Protein AF-A0A4U8URB7-F1 (afdb_monomer)

Sequence (192 aa):
MHQSSPATRRTSLAYTPTSSAQLLADMTSRMQRTSTREQQTAEDLIFDLFKLPNRDEASIGKLLTVLKGFGLHEDDPRLRPMMEKVRMFESDIEERLNETKDPKHWKLKRSEFKKCISESVVLISQALQNNLIVPSWSQFTSRIREIYHMNEDFEQFLESQIVYRTLLSKTVSNRTEKVLCEVVIVPQRR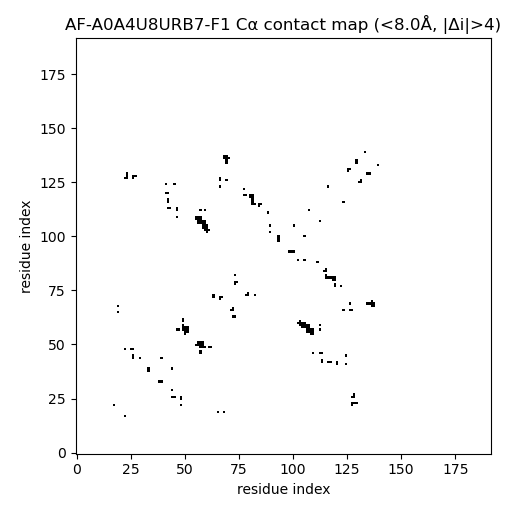HR

Structure (mmCIF, N/CA/C/O backbone):
data_AF-A0A4U8URB7-F1
#
_entry.id   AF-A0A4U8URB7-F1
#
loop_
_atom_site.group_PDB
_atom_site.id
_atom_site.type_symbol
_atom_site.label_atom_id
_atom_site.label_alt_id
_atom_site.label_comp_id
_atom_site.label_asym_id
_atom_site.label_entity_id
_atom_site.label_seq_id
_atom_site.pdbx_PDB_ins_code
_atom_site.Cartn_x
_atom_site.Cartn_y
_atom_site.Cartn_z
_atom_site.occupancy
_atom_site.B_iso_or_equiv
_atom_site.auth_seq_id
_atom_site.auth_comp_id
_atom_site.auth_asym_id
_atom_site.auth_atom_id
_atom_site.pdbx_PDB_model_num
ATOM 1 N N . MET A 1 1 ? 4.992 -38.621 46.931 1.00 38.00 1 MET A N 1
ATOM 2 C CA . MET A 1 1 ? 5.208 -38.782 45.477 1.00 38.00 1 MET A CA 1
ATOM 3 C C . MET A 1 1 ? 4.643 -37.556 44.774 1.00 38.00 1 MET A C 1
ATOM 5 O O . MET A 1 1 ? 3.442 -37.482 44.560 1.00 38.00 1 MET A O 1
ATOM 9 N N . HIS A 1 2 ? 5.481 -36.547 44.531 1.00 36.06 2 HIS A N 1
ATOM 10 C CA . HIS A 1 2 ? 5.088 -35.339 43.803 1.00 36.06 2 HIS A CA 1
ATOM 11 C C . HIS A 1 2 ? 5.329 -35.556 42.311 1.00 36.06 2 HIS A C 1
ATOM 13 O O . HIS A 1 2 ? 6.438 -35.897 41.910 1.00 36.06 2 HIS A O 1
ATOM 19 N N . GLN A 1 3 ? 4.273 -35.408 41.511 1.00 36.75 3 GLN A N 1
ATOM 20 C CA . GLN A 1 3 ? 4.354 -35.457 40.057 1.00 36.75 3 GLN A CA 1
ATOM 21 C C . GLN A 1 3 ? 4.733 -34.068 39.542 1.00 36.75 3 GLN A C 1
ATOM 23 O O . GLN A 1 3 ? 3.989 -33.102 39.710 1.00 36.75 3 GLN A O 1
ATOM 28 N N . SER A 1 4 ? 5.915 -33.978 38.944 1.00 34.28 4 SER A N 1
ATOM 29 C CA . SER A 1 4 ? 6.406 -32.797 38.242 1.00 34.28 4 SER A CA 1
ATOM 30 C C . SER A 1 4 ? 5.682 -32.670 36.900 1.00 34.28 4 SER A C 1
ATOM 32 O O . SER A 1 4 ? 5.745 -33.573 36.068 1.00 34.28 4 SER A O 1
ATOM 34 N N . SER A 1 5 ? 4.991 -31.550 36.701 1.00 38.56 5 SER A N 1
ATOM 35 C CA . SER A 1 5 ? 4.301 -31.207 35.452 1.00 38.56 5 SER A CA 1
ATOM 36 C C . SER A 1 5 ? 5.314 -30.829 34.352 1.00 38.56 5 SER A C 1
ATOM 38 O O . SER A 1 5 ? 6.325 -30.196 34.677 1.00 38.56 5 SER A O 1
ATOM 40 N N . PRO A 1 6 ? 5.096 -31.157 33.061 1.00 38.16 6 PRO A N 1
ATOM 41 C CA . PRO A 1 6 ? 6.037 -30.805 32.007 1.00 38.16 6 PRO A CA 1
ATOM 42 C C . PRO A 1 6 ? 5.913 -29.323 31.642 1.00 38.16 6 PRO A C 1
ATOM 44 O O . PRO A 1 6 ? 4.827 -28.808 31.380 1.00 38.16 6 PRO A O 1
ATOM 47 N N . ALA A 1 7 ? 7.054 -28.639 31.609 1.00 36.06 7 ALA A N 1
ATOM 48 C CA . ALA A 1 7 ? 7.168 -27.247 31.209 1.00 36.06 7 ALA A CA 1
ATOM 49 C C . ALA A 1 7 ? 6.755 -27.065 29.739 1.00 36.06 7 ALA A C 1
ATOM 51 O O . ALA A 1 7 ? 7.465 -27.478 28.819 1.00 36.06 7 ALA A O 1
ATOM 52 N N . THR A 1 8 ? 5.620 -26.401 29.508 1.00 42.66 8 THR A N 1
ATOM 53 C CA . THR A 1 8 ? 5.241 -25.914 28.181 1.00 42.66 8 THR A CA 1
ATOM 54 C C . THR A 1 8 ? 6.292 -24.914 27.718 1.00 42.66 8 THR A C 1
ATOM 56 O O . THR A 1 8 ? 6.430 -23.817 28.264 1.00 42.66 8 THR A O 1
ATOM 59 N N . ARG A 1 9 ? 7.063 -25.324 26.709 1.00 35.34 9 ARG A N 1
ATOM 60 C CA . ARG A 1 9 ? 8.075 -24.526 26.020 1.00 35.34 9 ARG A CA 1
ATOM 61 C C . ARG A 1 9 ? 7.423 -23.242 25.506 1.00 35.34 9 ARG A C 1
ATOM 63 O O . ARG A 1 9 ? 6.719 -23.244 24.502 1.00 35.34 9 ARG A O 1
ATOM 70 N N . ARG A 1 10 ? 7.652 -22.145 26.227 1.00 37.06 10 ARG A N 1
ATOM 71 C CA . ARG A 1 10 ? 7.262 -20.784 25.857 1.00 37.06 10 ARG A CA 1
ATOM 72 C C . ARG A 1 10 ? 8.077 -20.396 24.624 1.00 37.06 10 ARG A C 1
ATOM 74 O O . ARG A 1 10 ? 9.193 -19.902 24.745 1.00 37.06 10 ARG A O 1
ATOM 81 N N . THR A 1 11 ? 7.564 -20.688 23.432 1.00 35.41 11 THR A N 1
ATOM 82 C CA . THR A 1 11 ? 8.135 -20.160 22.193 1.00 35.41 11 THR A CA 1
ATOM 83 C C . THR A 1 11 ? 7.941 -18.652 22.211 1.00 35.41 11 THR A C 1
ATOM 85 O O . THR A 1 11 ? 6.819 -18.158 22.096 1.00 35.41 11 THR A O 1
ATOM 88 N N . SER A 1 12 ? 9.036 -17.925 22.418 1.00 35.12 12 SER A N 1
ATOM 89 C CA . SER A 1 12 ? 9.112 -16.496 22.163 1.00 35.12 12 SER A CA 1
ATOM 90 C C . SER A 1 12 ? 8.722 -16.254 20.705 1.00 35.12 12 SER A C 1
ATOM 92 O O . SER A 1 12 ? 9.420 -16.651 19.775 1.00 35.12 12 SER A O 1
ATOM 94 N N . LEU A 1 13 ? 7.561 -15.633 20.498 1.00 32.94 13 LEU A N 1
ATOM 95 C CA . LEU A 1 13 ? 7.126 -15.164 19.188 1.00 32.94 13 LEU A CA 1
ATOM 96 C C . LEU A 1 13 ? 7.958 -13.931 18.835 1.00 32.94 13 LEU A C 1
ATOM 98 O O . LEU A 1 13 ? 7.567 -12.793 19.085 1.00 32.94 13 LEU A O 1
ATOM 102 N N . ALA A 1 14 ? 9.147 -14.180 18.292 1.00 28.11 14 ALA A N 1
ATOM 103 C CA . ALA A 1 14 ? 9.860 -13.192 17.508 1.00 28.11 14 ALA A CA 1
ATOM 104 C C . ALA A 1 14 ? 8.949 -12.785 16.341 1.00 28.11 14 ALA A C 1
ATOM 106 O O . ALA A 1 14 ? 8.504 -13.628 15.562 1.00 28.11 14 ALA A O 1
ATOM 107 N N . TYR A 1 15 ? 8.629 -11.496 16.263 1.00 40.25 15 TYR A N 1
ATOM 108 C CA . TYR A 1 15 ? 7.875 -10.915 15.163 1.00 40.25 15 TYR A CA 1
ATOM 109 C C . TYR A 1 15 ? 8.658 -11.122 13.867 1.00 40.25 15 TYR A C 1
ATOM 111 O O . TYR A 1 15 ? 9.681 -10.477 13.645 1.00 40.25 15 TYR A O 1
ATOM 119 N N . THR A 1 16 ? 8.194 -12.032 13.016 1.00 39.16 16 THR A N 1
ATOM 120 C CA . THR A 1 16 ? 8.731 -12.169 11.667 1.00 39.16 16 THR A CA 1
ATOM 121 C C . THR A 1 16 ? 8.057 -11.132 10.761 1.00 39.16 16 THR A C 1
ATOM 123 O O . THR A 1 16 ? 6.836 -10.944 10.836 1.00 39.16 16 THR A O 1
ATOM 126 N N . PRO A 1 17 ? 8.811 -10.423 9.902 1.00 47.38 17 PRO A N 1
ATOM 127 C CA . PRO A 1 17 ? 8.211 -9.620 8.849 1.00 47.38 17 PRO A CA 1
ATOM 128 C C . PRO A 1 17 ? 7.416 -10.565 7.944 1.00 47.38 17 PRO A C 1
ATOM 130 O O . PRO A 1 17 ? 7.991 -11.425 7.280 1.00 47.38 17 PRO A O 1
ATOM 133 N N . THR A 1 18 ? 6.087 -10.457 7.964 1.00 61.94 18 THR A N 1
ATOM 134 C CA . THR A 1 18 ? 5.219 -11.241 7.078 1.00 61.94 18 THR A CA 1
ATOM 135 C C . THR A 1 18 ? 5.587 -10.895 5.639 1.00 61.94 18 THR A C 1
ATOM 137 O O . THR A 1 18 ? 5.437 -9.744 5.229 1.00 61.94 18 THR A O 1
ATOM 140 N N . SER A 1 19 ? 6.112 -11.867 4.893 1.00 71.62 19 SER A N 1
ATOM 141 C CA . SER A 1 19 ? 6.490 -11.667 3.491 1.00 71.62 19 SER A CA 1
ATOM 142 C C . SER A 1 19 ? 5.251 -11.319 2.663 1.00 71.62 19 SER A C 1
ATOM 144 O O . SER A 1 19 ? 4.162 -11.823 2.949 1.00 71.62 19 SER A O 1
ATOM 146 N N . SER A 1 20 ? 5.397 -10.502 1.615 1.00 69.62 20 SER A N 1
ATOM 147 C CA . SER A 1 20 ? 4.302 -10.201 0.678 1.00 69.62 20 SER A CA 1
ATOM 148 C C . SER A 1 20 ? 3.634 -11.483 0.174 1.00 69.62 20 SER A C 1
ATOM 150 O O . SER A 1 20 ? 2.413 -11.558 0.149 1.00 69.62 20 SER A O 1
ATOM 152 N N . ALA A 1 21 ? 4.409 -12.541 -0.080 1.00 70.75 21 ALA A N 1
ATOM 153 C CA . ALA A 1 21 ? 3.897 -13.856 -0.466 1.00 70.75 21 ALA A CA 1
ATOM 154 C C . ALA A 1 21 ? 2.953 -14.489 0.578 1.00 70.75 21 ALA A C 1
ATOM 156 O O . ALA A 1 21 ? 1.939 -15.080 0.215 1.00 70.75 21 ALA A O 1
ATOM 157 N N . GLN A 1 22 ? 3.255 -14.344 1.872 1.00 78.00 22 GLN A N 1
ATOM 158 C CA . GLN A 1 22 ? 2.383 -14.832 2.946 1.00 78.00 22 GLN A CA 1
ATOM 159 C C . GLN A 1 22 ? 1.095 -14.012 3.026 1.00 78.00 22 GLN A C 1
ATOM 161 O O . GLN A 1 22 ? 0.031 -14.583 3.224 1.00 78.00 22 GLN A O 1
ATOM 166 N N . LEU A 1 23 ? 1.173 -12.693 2.818 1.00 81.75 23 LEU A N 1
ATOM 167 C CA . LEU A 1 23 ? -0.009 -11.827 2.795 1.00 81.75 23 LEU A CA 1
ATOM 168 C C . LEU A 1 23 ? -0.944 -12.167 1.629 1.00 81.75 23 LEU A C 1
ATOM 170 O O . LEU A 1 23 ? -2.153 -12.249 1.834 1.00 81.75 23 LEU A O 1
ATOM 174 N N . LEU A 1 24 ? -0.388 -12.424 0.440 1.00 78.12 24 LEU A N 1
ATOM 175 C CA . LEU A 1 24 ? -1.149 -12.897 -0.721 1.00 78.12 24 LEU A CA 1
ATOM 176 C C . LEU A 1 24 ? -1.865 -14.224 -0.405 1.00 78.12 24 LEU A C 1
ATOM 178 O O . LEU A 1 24 ? -3.058 -14.376 -0.677 1.00 78.12 24 LEU A O 1
ATOM 182 N N . ALA A 1 25 ? -1.152 -15.179 0.202 1.00 79.62 25 ALA A N 1
ATOM 183 C CA . ALA A 1 25 ? -1.705 -16.483 0.572 1.00 79.62 25 ALA A CA 1
ATOM 184 C C . ALA A 1 25 ? -2.821 -16.366 1.627 1.00 79.62 25 ALA A C 1
ATOM 186 O O . ALA A 1 25 ? -3.873 -16.998 1.494 1.00 79.62 25 ALA A O 1
ATOM 187 N N . ASP A 1 26 ? -2.626 -15.518 2.638 1.00 82.31 26 ASP A N 1
ATOM 188 C CA . ASP A 1 26 ? -3.617 -15.238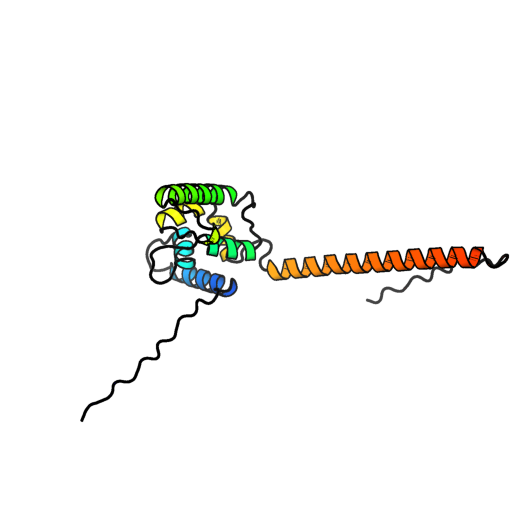 3.677 1.00 82.31 26 ASP A CA 1
ATOM 189 C C . ASP A 1 26 ? -4.868 -14.575 3.098 1.00 82.31 26 ASP A C 1
ATOM 191 O O . ASP A 1 26 ? -5.984 -14.995 3.406 1.00 82.31 26 ASP A O 1
ATOM 195 N N . MET A 1 27 ? -4.702 -13.567 2.236 1.00 81.00 27 MET A N 1
ATOM 196 C CA . MET A 1 27 ? -5.827 -12.879 1.605 1.00 81.00 27 MET A CA 1
ATOM 197 C C . MET A 1 27 ? -6.630 -13.832 0.718 1.00 81.00 27 MET A C 1
ATOM 199 O O . MET A 1 27 ? -7.856 -13.874 0.820 1.00 81.00 27 MET A O 1
ATOM 203 N N . THR A 1 28 ? -5.948 -14.650 -0.087 1.00 77.50 28 THR A N 1
ATOM 204 C CA . THR A 1 28 ? -6.584 -15.664 -0.943 1.00 77.50 28 THR A CA 1
ATOM 205 C C . THR A 1 28 ? -7.363 -16.679 -0.107 1.00 77.50 28 THR A C 1
ATOM 207 O O . THR A 1 28 ? -8.526 -16.965 -0.389 1.00 77.50 28 THR A O 1
ATOM 210 N N . SER A 1 29 ? -6.763 -17.165 0.983 1.00 80.69 29 SER A N 1
ATOM 211 C CA . SER A 1 29 ? -7.406 -18.115 1.897 1.00 80.69 29 SER A CA 1
ATOM 212 C C . SER A 1 29 ? -8.641 -17.522 2.576 1.00 80.69 29 SER A C 1
ATOM 214 O O . SER A 1 29 ? -9.633 -18.219 2.782 1.00 80.69 29 SER A O 1
ATOM 216 N N . ARG A 1 30 ? -8.601 -16.236 2.941 1.00 77.06 30 ARG A N 1
ATOM 217 C CA . ARG A 1 30 ? -9.734 -15.539 3.568 1.00 77.06 30 ARG A CA 1
ATOM 218 C C . ARG A 1 30 ? -10.853 -15.273 2.567 1.00 77.06 30 ARG A C 1
ATOM 220 O O . ARG A 1 30 ? -12.007 -15.522 2.894 1.00 77.06 30 ARG A O 1
ATOM 227 N N . MET A 1 31 ? -10.516 -14.876 1.341 1.00 69.56 31 MET A N 1
ATOM 228 C CA . MET A 1 31 ? -11.485 -14.662 0.263 1.00 69.56 31 MET A CA 1
ATOM 229 C C . MET A 1 31 ? -12.221 -15.948 -0.142 1.00 69.56 31 MET A C 1
ATOM 231 O O . MET A 1 31 ? -13.377 -15.886 -0.535 1.00 69.56 31 MET A O 1
ATOM 235 N N . GLN A 1 32 ? -11.603 -17.123 0.010 1.00 67.81 32 GLN A N 1
ATOM 236 C CA . GLN A 1 32 ? -12.268 -18.411 -0.234 1.00 67.81 32 GLN A CA 1
ATOM 237 C C . GLN A 1 32 ? -13.249 -18.820 0.883 1.00 67.81 32 GLN A C 1
ATOM 239 O O . GLN A 1 32 ? -14.165 -19.603 0.644 1.00 67.81 32 GLN A O 1
ATOM 244 N N . ARG A 1 33 ? -13.087 -18.298 2.109 1.00 65.19 33 ARG A N 1
ATOM 245 C CA . ARG A 1 33 ? -13.908 -18.659 3.285 1.00 65.19 33 ARG A CA 1
ATOM 246 C C . ARG A 1 33 ? -15.167 -17.804 3.455 1.00 65.19 33 ARG A C 1
ATOM 248 O O . ARG A 1 33 ? -16.038 -18.170 4.241 1.00 65.19 33 ARG A O 1
ATOM 255 N N . THR A 1 34 ? -15.299 -16.698 2.722 1.00 54.69 34 THR A N 1
ATOM 256 C CA . THR A 1 34 ? -16.457 -15.783 2.801 1.00 54.69 34 THR A CA 1
ATOM 257 C C . THR A 1 34 ? -17.749 -16.368 2.216 1.00 54.69 34 THR A C 1
ATOM 259 O O . THR A 1 34 ? -18.798 -15.740 2.308 1.00 54.69 34 THR A O 1
ATOM 262 N N . SER A 1 35 ? -17.721 -17.599 1.691 1.00 53.75 35 SER A N 1
ATOM 263 C CA . SER A 1 35 ? -18.915 -18.316 1.229 1.00 53.75 35 SER A CA 1
ATOM 264 C C . SER A 1 35 ? -19.912 -18.668 2.349 1.00 53.75 35 SER A C 1
ATOM 266 O O . SER A 1 35 ? -21.050 -18.999 2.023 1.00 53.75 35 SER A O 1
ATOM 268 N N . THR A 1 36 ? -19.538 -18.645 3.640 1.00 47.72 36 THR A N 1
ATOM 269 C CA . THR A 1 36 ? -20.414 -19.178 4.713 1.00 47.72 36 THR A CA 1
ATOM 270 C C . THR A 1 36 ? -20.434 -18.416 6.050 1.00 47.72 36 THR A C 1
ATOM 272 O O . THR A 1 36 ? -20.888 -18.975 7.046 1.00 47.72 36 THR A O 1
ATOM 275 N N . ARG A 1 37 ? -19.993 -17.155 6.153 1.00 49.41 37 ARG A N 1
ATOM 276 C CA . ARG A 1 37 ? -20.144 -16.391 7.414 1.00 49.41 37 ARG A CA 1
ATOM 277 C C . ARG A 1 37 ? -20.142 -14.884 7.152 1.00 49.41 37 ARG A C 1
ATOM 279 O O . ARG A 1 37 ? -19.204 -14.421 6.526 1.00 49.41 37 ARG A O 1
ATOM 286 N N . GLU A 1 38 ? -21.212 -14.208 7.592 1.00 54.69 38 GLU A N 1
ATOM 287 C CA . GLU A 1 38 ? -21.476 -12.752 7.709 1.00 54.69 38 GLU A CA 1
ATOM 288 C C . GLU A 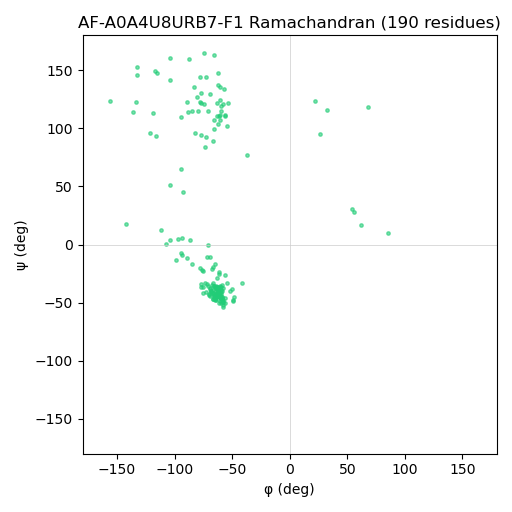1 38 ? -20.654 -11.795 6.821 1.00 54.69 38 GLU A C 1
ATOM 290 O O . GLU A 1 38 ? -19.437 -11.760 6.911 1.00 54.69 38 GLU A O 1
ATOM 295 N N . GLN A 1 39 ? -21.343 -10.969 6.020 1.00 62.50 39 GLN A N 1
ATOM 296 C CA . GLN A 1 39 ? -20.844 -9.940 5.084 1.00 62.50 39 GLN A CA 1
ATOM 297 C C . GLN A 1 39 ? -19.595 -9.156 5.559 1.00 62.50 39 GLN A C 1
ATOM 299 O O . GLN A 1 39 ? -19.688 -8.002 5.971 1.00 62.50 39 GLN A O 1
ATOM 304 N N . GLN A 1 40 ? -18.404 -9.751 5.477 1.00 76.00 40 GLN A N 1
ATOM 305 C CA . GLN A 1 40 ? -17.149 -9.041 5.710 1.00 76.00 40 GLN A CA 1
ATOM 306 C C . GLN A 1 40 ? -16.822 -8.218 4.467 1.00 76.00 40 GLN A C 1
ATOM 308 O O . GLN A 1 40 ? -16.716 -8.763 3.365 1.00 76.00 40 GLN A O 1
ATOM 313 N N . THR A 1 41 ? -16.668 -6.903 4.632 1.00 89.38 41 THR A N 1
ATOM 314 C CA . THR A 1 41 ? -16.287 -6.025 3.521 1.00 89.38 41 THR A CA 1
ATOM 315 C C . THR A 1 41 ? -14.802 -6.202 3.180 1.00 89.38 41 THR A C 1
ATOM 317 O O . THR A 1 41 ? -14.029 -6.756 3.967 1.00 89.38 41 THR A O 1
ATOM 320 N N . ALA A 1 42 ? -14.363 -5.729 2.009 1.00 90.75 42 ALA A N 1
ATOM 321 C CA . ALA A 1 42 ? -12.947 -5.793 1.632 1.00 90.75 42 ALA A CA 1
ATOM 322 C C . ALA A 1 42 ? -12.054 -5.074 2.660 1.00 90.75 42 ALA A C 1
ATOM 324 O O . ALA A 1 42 ? -10.981 -5.561 3.013 1.00 90.75 42 ALA A O 1
ATOM 325 N N . GLU A 1 43 ? -12.531 -3.960 3.213 1.00 94.62 43 GLU A N 1
ATOM 326 C CA . GLU A 1 43 ? -11.849 -3.215 4.265 1.00 94.62 43 GLU A CA 1
ATOM 327 C C . GLU A 1 43 ? -11.716 -4.024 5.561 1.00 94.62 43 GLU A C 1
ATOM 329 O O . GLU A 1 43 ? -10.696 -3.911 6.238 1.00 94.62 43 GLU A O 1
ATOM 334 N N . ASP A 1 44 ? -12.711 -4.849 5.910 1.00 93.00 44 ASP A N 1
ATOM 335 C CA . ASP A 1 44 ? -12.638 -5.731 7.080 1.00 93.00 44 ASP A CA 1
ATOM 336 C C . ASP A 1 44 ? -11.552 -6.796 6.910 1.00 93.00 44 ASP A C 1
ATOM 338 O O . ASP A 1 44 ? -10.753 -7.017 7.820 1.00 93.00 44 ASP A O 1
ATOM 342 N N . LEU A 1 45 ? -11.473 -7.402 5.723 1.00 92.94 45 LEU A N 1
ATOM 343 C CA . LEU A 1 45 ? -10.445 -8.393 5.404 1.00 92.94 45 LEU A CA 1
ATOM 344 C C . LEU A 1 45 ? -9.041 -7.780 5.438 1.00 92.94 45 LEU A C 1
ATOM 346 O O . LEU A 1 45 ? -8.118 -8.382 5.992 1.00 92.94 45 LEU A O 1
ATOM 350 N N . ILE A 1 46 ? -8.886 -6.578 4.874 1.00 93.88 46 ILE A N 1
ATOM 351 C CA . ILE A 1 46 ? -7.617 -5.843 4.888 1.00 93.88 46 ILE A CA 1
ATOM 352 C C . ILE A 1 46 ? -7.255 -5.455 6.326 1.00 93.88 46 ILE A C 1
ATOM 354 O O . ILE A 1 46 ? -6.116 -5.660 6.737 1.00 93.88 46 ILE A O 1
ATOM 358 N N . PHE A 1 47 ? -8.203 -4.968 7.131 1.00 94.69 47 PHE A N 1
ATOM 359 C CA . PHE A 1 47 ? -7.952 -4.680 8.545 1.00 94.69 47 PHE A CA 1
ATOM 360 C C . PHE A 1 47 ? -7.436 -5.919 9.281 1.00 94.69 47 PHE A C 1
ATOM 362 O O . PHE A 1 47 ? -6.387 -5.864 9.921 1.00 94.69 47 PHE A O 1
ATOM 369 N N . ASP A 1 48 ? -8.117 -7.057 9.137 1.00 92.75 48 ASP A N 1
ATOM 370 C CA . ASP A 1 48 ? -7.735 -8.295 9.814 1.00 92.75 48 ASP A CA 1
ATOM 371 C C . ASP A 1 48 ? -6.381 -8.850 9.316 1.00 92.75 48 ASP A C 1
ATOM 373 O O . ASP A 1 48 ? -5.773 -9.681 9.996 1.00 92.75 48 ASP A O 1
ATOM 377 N N . LEU A 1 49 ? -5.903 -8.444 8.133 1.00 92.81 49 LEU A N 1
ATOM 378 C CA . LEU A 1 49 ? -4.583 -8.806 7.601 1.00 92.81 49 LEU A CA 1
ATOM 379 C C . LEU A 1 49 ? -3.453 -7.992 8.256 1.00 92.81 49 LEU A C 1
ATOM 381 O O . LEU A 1 49 ? -2.350 -8.499 8.472 1.00 92.81 49 LEU A O 1
ATOM 385 N N . PHE A 1 50 ? -3.734 -6.734 8.600 1.00 92.94 50 PHE A N 1
ATOM 386 C CA . PHE A 1 50 ? -2.779 -5.803 9.212 1.00 92.94 50 PHE A CA 1
ATOM 387 C C . PHE A 1 50 ? -2.990 -5.599 10.721 1.00 92.94 50 PHE A C 1
ATOM 389 O O . PHE A 1 50 ? -2.271 -4.809 11.344 1.00 92.94 50 PHE A O 1
ATOM 396 N N . LYS A 1 51 ? -3.940 -6.332 11.313 1.00 92.81 51 LYS A N 1
ATOM 397 C CA . LYS A 1 51 ? -4.239 -6.345 12.746 1.00 92.81 51 LYS A CA 1
ATOM 398 C C . LYS A 1 51 ? -3.032 -6.808 13.561 1.00 92.81 51 LYS A C 1
ATOM 400 O O . LYS A 1 51 ? -2.352 -7.779 13.225 1.00 92.81 51 LYS A O 1
ATOM 405 N N . LEU A 1 52 ? -2.763 -6.103 14.655 1.00 89.19 52 LEU A N 1
ATOM 406 C CA . LEU A 1 52 ? -1.705 -6.448 15.597 1.00 89.19 52 LEU A CA 1
ATOM 407 C C . LEU A 1 52 ? -2.146 -7.599 16.514 1.00 89.19 52 LEU A C 1
ATOM 409 O O . LEU A 1 52 ? -3.310 -7.653 16.920 1.00 89.19 52 LEU A O 1
ATOM 413 N N . PRO A 1 53 ? -1.234 -8.509 16.899 1.00 86.06 53 PRO A N 1
ATOM 414 C CA . PRO A 1 53 ? -1.580 -9.583 17.818 1.00 86.06 53 PRO A CA 1
ATOM 415 C C . PRO A 1 53 ? -2.018 -9.006 19.167 1.00 86.06 53 PRO A C 1
ATOM 417 O O . PRO A 1 53 ? -1.391 -8.092 19.704 1.00 86.06 53 PRO A O 1
ATOM 420 N N . ASN A 1 54 ? -3.090 -9.570 19.725 1.00 83.25 54 ASN A N 1
ATOM 421 C CA . ASN A 1 54 ? -3.645 -9.211 21.035 1.00 83.25 54 ASN A CA 1
ATOM 422 C C . ASN A 1 54 ? -4.143 -7.756 21.166 1.00 83.25 54 ASN A C 1
ATOM 424 O O . ASN A 1 54 ? -4.327 -7.277 22.283 1.00 83.25 54 ASN A O 1
ATOM 428 N N . ARG A 1 55 ? -4.365 -7.041 20.055 1.00 85.25 55 ARG A N 1
ATOM 429 C CA . ARG A 1 55 ? -4.962 -5.695 20.045 1.00 85.25 55 ARG A CA 1
ATOM 430 C C . ARG A 1 55 ? -6.058 -5.612 18.998 1.00 85.25 55 ARG A C 1
ATOM 432 O O . ARG A 1 55 ? -5.980 -6.299 17.986 1.00 85.25 55 ARG A O 1
ATOM 439 N N . ASP A 1 56 ? -7.042 -4.742 19.203 1.00 89.56 56 ASP A N 1
ATOM 440 C CA . ASP A 1 56 ? -8.046 -4.419 18.179 1.00 89.56 56 ASP A CA 1
ATOM 441 C C . ASP A 1 56 ? -7.642 -3.195 17.341 1.00 89.56 56 ASP A C 1
ATOM 443 O O . ASP A 1 56 ? -8.418 -2.278 17.085 1.00 89.56 56 ASP A O 1
ATOM 447 N N . GLU A 1 57 ? -6.374 -3.184 16.937 1.00 91.62 57 GLU A N 1
ATOM 448 C CA . GLU A 1 57 ? -5.740 -2.114 16.171 1.00 91.62 57 GLU A CA 1
ATOM 449 C C . GLU A 1 57 ? -4.962 -2.719 15.002 1.00 91.62 57 GLU A C 1
ATOM 451 O O . GLU A 1 57 ? -4.362 -3.791 15.139 1.00 91.62 57 GLU A O 1
ATOM 456 N N . ALA A 1 58 ? -4.918 -2.012 13.877 1.00 92.94 58 ALA A N 1
ATOM 457 C CA . ALA A 1 58 ? -4.111 -2.376 12.718 1.00 92.94 58 ALA A CA 1
ATOM 458 C C . ALA A 1 58 ? -3.020 -1.334 12.453 1.00 92.94 58 ALA A C 1
ATOM 460 O O . ALA A 1 58 ? -3.192 -0.142 12.716 1.00 92.94 58 ALA A O 1
ATOM 461 N N . SER A 1 59 ? -1.880 -1.795 11.933 1.00 91.62 59 SER A N 1
ATOM 462 C CA . SER A 1 59 ? -0.759 -0.918 11.586 1.00 91.62 59 SER A CA 1
ATOM 463 C C . SER A 1 59 ? -0.900 -0.396 10.159 1.00 91.62 59 SER A C 1
ATOM 465 O O . SER A 1 59 ? -0.771 -1.160 9.199 1.00 91.62 59 SER A O 1
ATOM 467 N N . ILE A 1 60 ? -1.092 0.919 10.019 1.00 91.38 60 ILE A N 1
ATOM 468 C CA . ILE A 1 60 ? -1.121 1.576 8.705 1.00 91.38 60 ILE A CA 1
ATOM 469 C C . ILE A 1 60 ? 0.270 1.58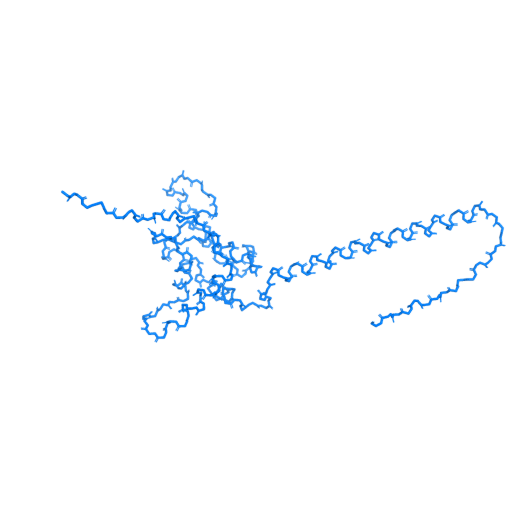0 8.055 1.00 91.38 60 ILE A C 1
ATOM 471 O O . ILE A 1 60 ? 0.400 1.298 6.868 1.00 91.38 60 ILE A O 1
ATOM 475 N N . GLY A 1 61 ? 1.332 1.768 8.847 1.00 89.25 61 GLY A N 1
ATOM 476 C CA . GLY A 1 61 ? 2.715 1.718 8.366 1.00 89.25 61 GLY A CA 1
ATOM 477 C C . GLY A 1 61 ? 3.097 0.360 7.766 1.00 89.25 61 GLY A C 1
ATOM 478 O O . GLY A 1 61 ? 3.807 0.301 6.757 1.00 89.25 61 GLY A O 1
ATOM 479 N N . LYS A 1 62 ? 2.575 -0.748 8.320 1.00 90.50 62 LYS A N 1
ATOM 480 C CA . LYS A 1 62 ? 2.755 -2.086 7.734 1.00 90.50 62 LYS A CA 1
ATOM 481 C C . LYS A 1 62 ? 2.041 -2.202 6.384 1.00 90.50 62 LYS A C 1
ATOM 483 O O . LYS A 1 62 ? 2.633 -2.747 5.455 1.00 90.50 62 LYS A O 1
ATOM 488 N N . LEU A 1 63 ? 0.826 -1.661 6.254 1.00 93.00 63 LEU A N 1
ATOM 489 C CA . LEU A 1 63 ? 0.120 -1.602 4.970 1.00 93.00 63 LEU A CA 1
ATOM 490 C C . LEU A 1 63 ? 0.927 -0.809 3.933 1.00 93.00 63 LEU A C 1
ATOM 492 O O . LEU A 1 63 ? 1.202 -1.338 2.860 1.00 93.00 63 LEU A O 1
ATOM 496 N N . LEU A 1 64 ? 1.386 0.400 4.267 1.00 91.81 64 LEU A N 1
ATOM 497 C CA . LEU A 1 64 ? 2.181 1.240 3.360 1.00 91.81 64 LEU A CA 1
ATOM 498 C C . LEU A 1 64 ? 3.486 0.560 2.922 1.00 91.81 64 LEU A C 1
ATOM 500 O O . LEU A 1 64 ? 3.849 0.594 1.749 1.00 91.81 64 LEU A O 1
ATOM 504 N N . THR A 1 65 ? 4.165 -0.129 3.842 1.00 89.88 65 THR A N 1
ATOM 505 C CA . THR A 1 65 ? 5.388 -0.886 3.526 1.00 89.88 65 THR A CA 1
ATOM 506 C C . THR A 1 65 ? 5.116 -2.002 2.516 1.00 89.88 65 THR A C 1
ATOM 508 O O . THR A 1 65 ? 5.907 -2.223 1.599 1.00 89.88 65 THR A O 1
ATOM 511 N N . VAL A 1 66 ? 3.986 -2.697 2.659 1.00 91.50 66 VAL A N 1
ATOM 512 C CA . VAL A 1 66 ? 3.573 -3.758 1.735 1.00 91.50 66 VAL A CA 1
ATOM 513 C C . VAL A 1 66 ? 3.192 -3.182 0.374 1.00 91.50 66 VAL A C 1
ATOM 515 O O . VAL A 1 66 ? 3.661 -3.694 -0.639 1.00 91.50 66 VAL A O 1
ATOM 518 N N . LEU A 1 67 ? 2.424 -2.090 0.338 1.00 91.75 67 LEU A N 1
ATOM 519 C CA . LEU A 1 67 ? 2.062 -1.389 -0.899 1.00 91.75 67 LEU A CA 1
ATOM 520 C C . LEU A 1 67 ? 3.301 -0.895 -1.662 1.00 91.75 67 LEU A C 1
ATOM 522 O O . LEU A 1 67 ? 3.386 -1.089 -2.874 1.00 91.75 67 LEU A O 1
ATOM 526 N N . LYS A 1 68 ? 4.318 -0.388 -0.954 1.00 90.00 68 LYS A N 1
ATOM 527 C CA . LYS A 1 68 ? 5.618 -0.034 -1.544 1.00 90.00 68 LYS A CA 1
ATOM 528 C C . LYS A 1 68 ? 6.308 -1.234 -2.196 1.00 90.00 68 LYS A C 1
ATOM 530 O O . LYS A 1 68 ? 6.916 -1.092 -3.255 1.00 90.00 68 LYS A O 1
ATOM 535 N N . GLY A 1 69 ? 6.179 -2.423 -1.606 1.00 88.56 69 GLY A N 1
ATOM 536 C CA . GLY A 1 69 ? 6.652 -3.680 -2.195 1.00 88.56 69 GLY A CA 1
ATOM 537 C C . GLY A 1 69 ? 5.975 -4.035 -3.524 1.00 88.56 69 GLY A C 1
ATOM 538 O O . GLY A 1 69 ? 6.590 -4.703 -4.352 1.00 88.56 69 GLY A O 1
ATOM 539 N N . PHE A 1 70 ? 4.756 -3.540 -3.753 1.00 89.50 70 PHE A N 1
ATOM 540 C CA . PHE A 1 70 ? 4.010 -3.651 -5.010 1.00 89.50 70 PHE A CA 1
ATOM 541 C C . PHE A 1 70 ? 4.203 -2.448 -5.952 1.00 89.50 70 PHE A C 1
ATOM 543 O O . PHE A 1 70 ? 3.553 -2.374 -6.991 1.00 89.50 70 PHE A O 1
ATOM 550 N N . GLY A 1 71 ? 5.084 -1.504 -5.607 1.00 89.81 71 GLY A N 1
ATOM 551 C CA . GLY A 1 71 ? 5.368 -0.322 -6.425 1.00 89.81 71 GLY A CA 1
ATOM 552 C C . GLY A 1 71 ? 4.425 0.856 -6.216 1.00 89.81 71 GLY A C 1
ATOM 553 O O . GLY A 1 71 ? 4.495 1.823 -6.967 1.00 89.81 71 GLY A O 1
ATOM 554 N N . LEU A 1 72 ? 3.567 0.808 -5.198 1.00 92.19 72 LEU A N 1
ATOM 555 C CA . LEU A 1 72 ? 2.668 1.906 -4.854 1.00 92.19 72 LEU A CA 1
ATOM 556 C C . LEU A 1 72 ? 3.309 2.779 -3.768 1.00 92.19 72 LEU A C 1
ATOM 558 O O . LEU A 1 72 ? 3.473 2.340 -2.628 1.00 92.19 72 LEU A O 1
ATOM 562 N N . HIS A 1 73 ? 3.708 4.000 -4.135 1.00 90.75 73 HIS A N 1
ATOM 563 C CA . HIS A 1 73 ? 4.300 4.977 -3.213 1.00 90.75 73 HIS A CA 1
ATOM 564 C C . HIS A 1 73 ? 3.226 5.828 -2.525 1.00 90.75 73 HIS A C 1
ATOM 566 O O . HIS A 1 73 ? 2.120 5.970 -3.037 1.00 90.75 73 HIS A O 1
ATOM 572 N N . GLU A 1 74 ? 3.566 6.444 -1.393 1.00 86.94 74 GLU A N 1
ATOM 573 C CA . GLU A 1 74 ? 2.687 7.397 -0.692 1.00 86.94 74 GLU A CA 1
ATOM 574 C C . GLU A 1 74 ? 2.349 8.642 -1.529 1.00 86.94 74 GLU A C 1
ATOM 576 O O . GLU A 1 74 ? 1.289 9.234 -1.353 1.00 86.94 74 GLU A O 1
ATOM 581 N N . ASP A 1 75 ? 3.199 8.982 -2.498 1.00 88.62 75 ASP A N 1
ATOM 582 C CA . ASP A 1 75 ? 2.963 10.077 -3.447 1.00 88.62 75 ASP A CA 1
ATOM 583 C C . ASP A 1 75 ? 2.153 9.644 -4.683 1.00 88.62 75 ASP A C 1
ATOM 585 O O . ASP A 1 75 ? 1.956 10.441 -5.601 1.00 88.62 75 ASP A O 1
ATOM 589 N N . ASP A 1 76 ? 1.687 8.387 -4.754 1.00 90.62 76 ASP A N 1
ATOM 590 C CA . ASP A 1 76 ? 0.841 7.926 -5.860 1.00 90.62 76 ASP A CA 1
ATOM 591 C C . ASP A 1 76 ? -0.487 8.715 -5.859 1.00 90.62 76 ASP A C 1
ATOM 593 O O . ASP A 1 76 ? -1.240 8.651 -4.879 1.00 90.62 76 ASP A O 1
ATOM 597 N N . PRO A 1 77 ? -0.841 9.424 -6.951 1.00 92.50 77 PRO A N 1
ATOM 598 C CA . PRO A 1 77 ? -2.060 10.233 -7.007 1.00 92.50 77 PRO A CA 1
ATOM 599 C C . PRO A 1 77 ? -3.347 9.454 -6.710 1.00 92.50 77 PRO A C 1
ATOM 601 O O . PRO A 1 77 ? -4.325 10.037 -6.243 1.00 92.50 77 PRO A O 1
ATOM 604 N N . ARG A 1 78 ? -3.360 8.138 -6.960 1.00 92.44 78 ARG A N 1
ATOM 605 C CA . ARG A 1 78 ? -4.508 7.256 -6.698 1.00 92.44 78 ARG A CA 1
ATOM 606 C C . ARG A 1 78 ? -4.636 6.883 -5.219 1.00 92.44 78 ARG A C 1
ATOM 608 O O . ARG A 1 78 ? -5.715 6.485 -4.784 1.00 92.44 78 ARG A O 1
ATOM 615 N N . LEU A 1 79 ? -3.552 7.006 -4.451 1.00 93.88 79 LEU A N 1
ATOM 616 C CA . LEU A 1 79 ? -3.535 6.826 -2.997 1.00 93.88 79 LEU A CA 1
ATOM 617 C C . LEU A 1 79 ? -3.727 8.139 -2.232 1.00 93.88 79 LEU A C 1
ATOM 619 O O . LEU A 1 79 ? -3.945 8.101 -1.022 1.00 93.88 79 LEU A O 1
ATOM 623 N N . ARG A 1 80 ? -3.710 9.294 -2.910 1.00 93.44 80 ARG A N 1
ATOM 624 C CA . ARG A 1 80 ? -3.861 10.611 -2.276 1.00 93.44 80 ARG A CA 1
ATOM 625 C C . ARG A 1 80 ? -5.053 10.712 -1.304 1.00 93.44 80 ARG A C 1
ATOM 627 O O . ARG A 1 80 ? -4.806 11.143 -0.181 1.00 93.44 80 ARG A O 1
ATOM 634 N N . PRO A 1 81 ? -6.286 10.270 -1.637 1.00 93.69 81 PRO A N 1
ATOM 635 C CA . PRO A 1 81 ? -7.416 10.374 -0.704 1.00 93.69 81 PRO A CA 1
ATOM 636 C C . PRO A 1 81 ? -7.197 9.590 0.599 1.00 93.69 81 PRO A C 1
ATOM 638 O O . PRO A 1 81 ? -7.523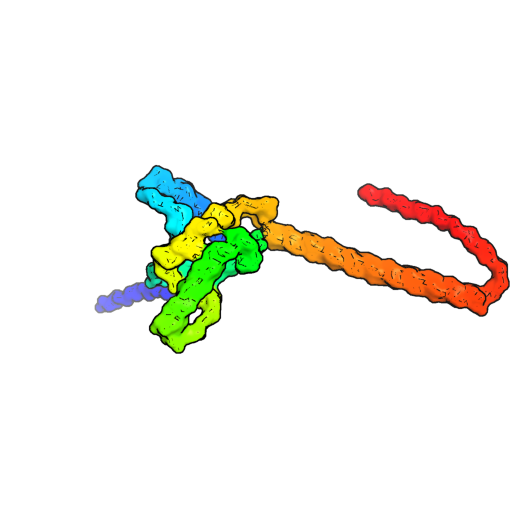 10.052 1.692 1.00 93.69 81 PRO A O 1
ATOM 641 N N . MET A 1 82 ? -6.578 8.409 0.502 1.00 93.44 82 MET A N 1
ATOM 642 C CA . MET A 1 82 ? -6.179 7.629 1.673 1.00 93.44 82 MET A CA 1
ATOM 643 C C . MET A 1 82 ? -5.111 8.367 2.486 1.00 93.44 82 MET A C 1
ATOM 645 O O . MET A 1 82 ? -5.227 8.448 3.707 1.00 93.44 82 MET A O 1
ATOM 649 N N . MET A 1 83 ? -4.080 8.905 1.831 1.00 92.75 83 MET A N 1
ATOM 650 C CA . MET A 1 83 ? -2.978 9.589 2.515 1.00 92.75 83 MET A CA 1
ATOM 651 C C . MET A 1 83 ? -3.424 10.874 3.217 1.00 92.75 83 MET A C 1
ATOM 653 O O . MET A 1 83 ? -2.948 11.155 4.314 1.00 92.75 83 MET A O 1
ATOM 657 N N . GLU A 1 84 ? -4.370 11.619 2.644 1.00 93.00 84 GLU A N 1
ATOM 658 C CA . GLU A 1 84 ? -4.990 12.780 3.294 1.00 93.00 84 GLU A CA 1
ATOM 659 C C . GLU A 1 84 ? -5.676 12.377 4.604 1.00 93.00 84 GLU A C 1
ATOM 661 O O . GLU A 1 84 ? -5.412 12.972 5.647 1.00 93.00 84 GLU A O 1
ATOM 666 N N . LYS A 1 85 ? -6.467 11.298 4.597 1.00 91.88 85 LYS A N 1
ATOM 667 C CA . LYS A 1 85 ? -7.095 10.772 5.819 1.00 91.88 85 LYS A CA 1
ATOM 668 C C . LYS A 1 85 ? -6.085 10.270 6.842 1.00 91.88 85 LYS A C 1
ATOM 670 O O . LYS A 1 85 ? -6.273 10.497 8.033 1.00 91.88 85 LYS A O 1
ATOM 675 N N . VAL A 1 86 ? -5.024 9.595 6.399 1.00 89.56 86 VAL A N 1
ATOM 676 C CA . VAL A 1 86 ? -3.950 9.140 7.295 1.00 89.56 86 VAL A CA 1
ATOM 677 C C . VAL A 1 86 ? -3.317 10.333 8.014 1.00 89.56 86 VAL A C 1
ATOM 679 O O . VAL A 1 86 ? -3.193 10.279 9.233 1.00 89.56 86 VAL A O 1
ATOM 682 N N . ARG A 1 87 ? -3.020 11.423 7.294 1.00 87.88 87 ARG A N 1
ATOM 683 C CA . ARG A 1 87 ? -2.486 12.668 7.874 1.00 87.88 87 ARG A CA 1
ATOM 684 C C . ARG A 1 87 ? -3.471 13.353 8.825 1.00 87.88 87 ARG A C 1
ATOM 686 O O . ARG A 1 87 ? -3.056 13.885 9.847 1.00 87.88 87 ARG A O 1
ATOM 693 N N . MET A 1 88 ? -4.772 13.326 8.522 1.00 88.00 88 MET A N 1
ATOM 694 C CA . MET A 1 88 ? -5.795 13.858 9.433 1.00 88.00 88 MET A CA 1
ATOM 695 C C . MET A 1 88 ? -5.807 13.103 10.767 1.00 88.00 88 MET A C 1
ATOM 697 O O . MET A 1 88 ? -5.731 13.721 11.822 1.00 88.00 88 MET A O 1
ATOM 701 N N . PHE A 1 89 ? -5.848 11.767 10.732 1.00 85.31 89 PHE A N 1
ATOM 702 C CA . PHE A 1 89 ? -5.821 10.970 11.962 1.00 85.31 89 PHE A CA 1
ATOM 703 C C . PHE A 1 89 ? -4.490 11.074 12.706 1.00 85.31 89 PHE A C 1
ATOM 705 O O . PHE A 1 89 ? -4.480 11.004 13.930 1.00 85.31 89 PHE A O 1
ATOM 712 N N . GLU A 1 90 ? -3.381 11.229 11.988 1.00 78.31 90 GLU A N 1
ATOM 713 C CA . GLU A 1 90 ? -2.076 11.522 12.577 1.00 78.31 90 GLU A CA 1
ATOM 714 C C . GLU A 1 90 ? -2.125 12.821 13.388 1.00 78.31 90 GLU A C 1
ATOM 716 O O . GLU A 1 90 ? -1.874 12.779 14.591 1.00 78.31 90 GLU A O 1
ATOM 721 N N . SER A 1 91 ? -2.572 13.925 12.782 1.00 80.19 91 SER A N 1
ATOM 722 C CA . SER A 1 91 ? -2.724 15.216 13.466 1.00 80.19 91 SER A CA 1
ATOM 723 C C . SER A 1 91 ? -3.631 15.115 14.700 1.00 80.19 91 SER A C 1
ATOM 725 O O . SER A 1 91 ? -3.262 15.585 15.775 1.00 80.19 91 SER A O 1
ATOM 727 N N . ASP A 1 92 ? -4.787 14.454 14.579 1.00 80.94 92 ASP A N 1
ATOM 728 C CA . ASP A 1 92 ? -5.736 14.286 15.688 1.00 80.94 92 ASP A CA 1
ATOM 729 C C . ASP A 1 92 ? -5.133 13.478 16.854 1.00 80.94 92 ASP A C 1
ATOM 731 O O . ASP A 1 92 ? -5.427 13.724 18.027 1.00 80.94 92 ASP A O 1
ATOM 735 N N . ILE A 1 93 ? -4.320 12.458 16.558 1.00 75.25 93 ILE A N 1
ATOM 736 C CA . ILE A 1 93 ? -3.691 11.614 17.580 1.00 75.25 93 ILE A CA 1
ATOM 737 C C . ILE A 1 93 ? -2.534 12.357 18.250 1.00 75.25 93 ILE A C 1
ATOM 739 O O . ILE A 1 93 ? -2.403 12.273 19.474 1.00 75.25 93 ILE A O 1
ATOM 743 N N . GLU A 1 94 ? -1.715 13.072 17.480 1.00 78.75 94 GLU A N 1
ATOM 744 C CA . GLU A 1 94 ? -0.619 13.889 18.004 1.00 78.75 94 GLU A CA 1
ATOM 745 C C . GLU A 1 94 ? -1.134 14.977 18.945 1.00 78.75 94 GLU A C 1
ATOM 747 O O . GLU A 1 94 ? -0.611 15.113 20.051 1.00 78.75 94 GLU A O 1
ATOM 752 N N . GLU A 1 95 ? -2.209 15.677 18.574 1.00 77.94 95 GLU A N 1
ATOM 753 C CA . GLU A 1 95 ? -2.845 16.687 19.426 1.00 77.94 95 GLU A CA 1
ATOM 754 C C . GLU A 1 95 ? -3.385 16.074 20.729 1.00 77.94 95 GLU A C 1
ATOM 756 O O . GLU A 1 95 ? -3.221 16.630 21.814 1.00 77.94 95 GLU A O 1
ATOM 761 N N . ARG A 1 96 ? -3.983 14.878 20.656 1.00 74.38 96 ARG A N 1
ATOM 762 C CA . ARG A 1 96 ? -4.546 14.193 21.832 1.00 74.38 96 ARG A CA 1
ATOM 763 C C . ARG A 1 96 ? -3.500 13.611 22.776 1.00 74.38 96 ARG A C 1
ATOM 765 O O . ARG A 1 96 ? -3.775 13.492 23.969 1.00 74.38 96 ARG A O 1
ATOM 772 N N . LEU A 1 97 ? -2.366 13.152 22.248 1.00 72.31 97 LEU A N 1
ATOM 773 C CA . LEU A 1 97 ? -1.312 12.492 23.026 1.00 72.31 97 LEU A CA 1
ATOM 774 C C . LEU A 1 97 ? -0.160 13.430 23.386 1.00 72.31 97 LEU A C 1
ATOM 776 O O . LEU A 1 97 ? 0.640 13.077 24.248 1.00 72.31 97 LEU A O 1
ATOM 780 N N . ASN A 1 98 ? -0.086 14.606 22.758 1.00 69.50 98 ASN A N 1
ATOM 781 C CA . ASN A 1 98 ? 0.982 15.588 22.927 1.00 69.50 98 ASN A CA 1
ATOM 782 C C . ASN A 1 98 ? 2.389 14.987 22.682 1.00 69.50 98 ASN A C 1
ATOM 784 O O . ASN A 1 98 ? 3.376 15.404 23.288 1.00 69.50 98 ASN A O 1
ATOM 788 N N . GLU A 1 99 ? 2.459 13.978 21.803 1.00 62.72 99 GLU A N 1
ATOM 789 C CA . GLU A 1 99 ? 3.648 13.202 21.435 1.00 62.72 99 GLU A CA 1
ATOM 790 C C . GLU A 1 99 ? 3.715 13.066 19.907 1.00 62.72 99 GLU A C 1
ATOM 792 O O . GLU A 1 99 ? 2.814 12.485 19.302 1.00 62.72 99 GLU A O 1
ATOM 797 N N . THR A 1 100 ? 4.810 13.516 19.291 1.00 58.44 100 THR A N 1
ATOM 798 C CA . THR A 1 100 ? 5.105 13.252 17.873 1.00 58.44 100 THR A CA 1
ATOM 799 C C . THR A 1 100 ? 5.615 11.818 17.721 1.00 58.44 100 THR A C 1
ATOM 801 O O . THR A 1 100 ? 6.621 11.451 18.338 1.00 58.44 100 THR A O 1
ATOM 804 N N . LYS A 1 101 ? 4.949 10.983 16.914 1.00 58.53 101 LYS A N 1
ATOM 805 C CA . LYS A 1 101 ? 5.438 9.628 16.581 1.00 58.53 101 LYS A CA 1
ATOM 806 C C . LYS A 1 101 ? 5.720 9.527 15.092 1.00 58.53 101 LYS A C 1
ATOM 808 O O . LYS A 1 101 ? 5.072 10.165 14.282 1.00 58.53 101 LYS A O 1
ATOM 813 N N . ASP A 1 102 ? 6.698 8.695 14.737 1.00 57.91 102 ASP A N 1
ATOM 814 C CA . ASP A 1 102 ? 6.987 8.392 13.333 1.00 57.91 102 ASP A CA 1
ATOM 815 C C . ASP A 1 102 ? 5.722 7.816 12.648 1.00 57.91 102 ASP A C 1
ATOM 817 O O . ASP A 1 102 ? 5.115 6.887 13.208 1.00 57.91 102 ASP A O 1
ATOM 821 N N . PRO A 1 103 ? 5.363 8.292 11.436 1.00 52.84 103 PRO A N 1
ATOM 822 C CA . PRO A 1 103 ? 4.290 7.766 10.588 1.00 52.84 103 PRO A CA 1
ATOM 823 C C . PRO A 1 103 ? 4.198 6.235 10.525 1.00 52.84 103 PRO A C 1
ATOM 825 O O . PRO A 1 103 ? 3.117 5.641 10.440 1.00 52.84 103 PRO A O 1
ATOM 828 N N . LYS A 1 104 ? 5.347 5.551 10.607 1.00 55.62 104 LYS A N 1
ATOM 829 C CA . LYS A 1 104 ? 5.447 4.084 10.588 1.00 55.62 104 LYS A CA 1
ATOM 830 C C . LYS A 1 104 ? 4.899 3.391 11.836 1.00 55.62 104 LYS A C 1
ATOM 832 O O . LYS A 1 104 ? 4.753 2.164 11.824 1.00 55.62 104 LYS A O 1
ATOM 837 N N . HIS A 1 105 ? 4.590 4.119 12.904 1.00 63.94 105 HIS A N 1
ATOM 838 C CA . HIS A 1 105 ? 4.165 3.555 14.186 1.00 63.94 105 HIS A CA 1
ATOM 839 C C . HIS A 1 105 ? 2.681 3.746 14.504 1.00 63.94 105 HIS A C 1
ATOM 841 O O . HIS A 1 105 ? 2.231 3.249 15.543 1.00 63.94 105 HIS A O 1
ATOM 847 N N . TRP A 1 106 ? 1.904 4.373 13.617 1.00 74.19 106 TRP A N 1
ATOM 848 C CA . TRP A 1 106 ? 0.483 4.605 13.858 1.00 74.19 106 TRP A CA 1
ATOM 849 C C . TRP A 1 106 ? -0.340 3.313 13.833 1.00 74.19 106 TRP A C 1
ATOM 851 O O . TRP A 1 106 ? -0.257 2.478 12.921 1.00 74.19 106 TRP A O 1
ATOM 861 N N . LYS A 1 107 ? -1.138 3.161 14.891 1.00 86.38 107 LYS A N 1
ATOM 862 C CA . LYS A 1 107 ? -2.025 2.029 15.150 1.00 86.38 107 LYS A CA 1
ATOM 863 C C . LYS A 1 107 ? -3.436 2.580 15.210 1.00 86.38 107 LYS A C 1
ATOM 865 O O . LYS A 1 107 ? -3.748 3.357 16.105 1.00 86.38 107 LYS A O 1
ATOM 870 N N . LEU A 1 108 ? -4.251 2.205 14.236 1.00 90.31 108 LEU A N 1
ATOM 871 C CA . LEU A 1 108 ? -5.608 2.718 14.092 1.00 90.31 108 LEU A CA 1
ATOM 872 C C . LEU A 1 108 ? -6.603 1.667 14.564 1.00 90.31 108 LEU A C 1
ATOM 874 O O . LEU A 1 108 ? -6.427 0.471 14.295 1.00 90.31 108 LEU A O 1
ATOM 878 N N . LYS A 1 109 ? -7.671 2.110 15.230 1.00 92.25 109 LYS A N 1
ATOM 879 C CA . LYS A 1 109 ? -8.807 1.238 15.537 1.00 92.25 109 LYS A CA 1
ATOM 880 C C . LYS A 1 109 ? -9.506 0.829 14.245 1.00 92.25 109 LYS A C 1
ATOM 882 O O . LYS A 1 109 ? -9.362 1.473 13.205 1.00 92.25 109 LYS A O 1
ATOM 887 N N . ARG A 1 110 ? -10.327 -0.222 14.315 1.00 92.94 110 ARG A N 1
ATOM 888 C CA . ARG A 1 110 ? -11.046 -0.773 13.154 1.00 92.94 110 ARG A CA 1
ATOM 889 C C . ARG A 1 110 ? -11.782 0.287 12.331 1.00 92.94 110 ARG A C 1
ATOM 891 O O . ARG A 1 110 ? -11.632 0.326 11.115 1.00 92.94 110 ARG A O 1
ATOM 898 N N . SER A 1 111 ? -12.547 1.166 12.973 1.00 92.56 111 SER A N 1
ATOM 899 C CA . SER A 1 111 ? -13.319 2.204 12.277 1.00 92.56 111 SER A CA 1
ATOM 900 C C . SER A 1 111 ? -12.438 3.251 11.588 1.00 92.56 111 SER A C 1
ATOM 902 O O . SER A 1 111 ? -12.723 3.635 10.457 1.00 92.56 111 SER A O 1
ATOM 904 N N . GLU A 1 112 ? -11.367 3.693 12.244 1.00 92.56 112 GLU A N 1
ATOM 905 C CA . GLU A 1 112 ? -10.413 4.684 11.729 1.00 92.56 112 GLU A CA 1
ATOM 906 C C . GLU A 1 112 ? -9.641 4.112 10.538 1.00 92.56 112 GLU A C 1
ATOM 908 O O . GLU A 1 112 ? -9.606 4.715 9.468 1.00 92.56 112 GLU A O 1
ATOM 913 N N . PHE A 1 113 ? -9.132 2.885 10.674 1.00 94.19 113 PHE A N 1
ATOM 914 C CA . PHE A 1 113 ? -8.429 2.191 9.601 1.00 94.19 113 PHE A CA 1
ATOM 915 C C . PHE A 1 113 ? -9.314 2.026 8.358 1.00 94.19 113 PHE A C 1
ATOM 917 O O . PHE A 1 113 ? -8.890 2.364 7.253 1.00 94.19 113 PHE A O 1
ATOM 924 N N . LYS A 1 114 ? -10.564 1.564 8.534 1.00 94.75 114 LYS A N 1
ATOM 925 C CA . LYS A 1 114 ? -11.531 1.428 7.431 1.00 94.75 114 LYS A CA 1
ATOM 926 C C . LYS A 1 114 ? -11.803 2.772 6.754 1.00 94.75 114 LYS A C 1
ATOM 928 O O . LYS A 1 114 ? -11.828 2.837 5.527 1.00 94.75 114 LYS A O 1
ATOM 933 N N . LYS A 1 115 ? -11.960 3.853 7.528 1.00 94.31 115 LYS A N 1
ATOM 934 C CA . LYS A 1 115 ? -12.142 5.205 6.976 1.00 94.31 115 LYS A CA 1
ATOM 935 C C . LYS A 1 115 ? -10.957 5.615 6.105 1.00 94.31 115 LYS A C 1
ATOM 937 O O . LYS A 1 115 ? -11.206 6.086 4.996 1.00 94.31 115 LYS A O 1
ATOM 942 N N . CYS A 1 116 ? -9.720 5.387 6.554 1.00 93.50 116 CYS A N 1
ATOM 943 C CA . CYS A 1 116 ? -8.513 5.695 5.778 1.00 93.50 116 CYS A CA 1
ATOM 944 C C . CYS A 1 116 ? -8.497 4.982 4.427 1.00 93.50 116 CYS A C 1
ATOM 946 O O . CYS A 1 116 ? -8.277 5.617 3.403 1.00 93.50 116 CYS A O 1
ATOM 948 N N . ILE A 1 117 ? -8.751 3.671 4.410 1.00 94.75 117 ILE A N 1
ATOM 949 C CA . ILE A 1 117 ? -8.576 2.874 3.187 1.00 94.75 117 ILE A CA 1
ATOM 950 C C . ILE A 1 117 ? -9.788 2.889 2.254 1.00 94.75 117 ILE A C 1
ATOM 952 O O . ILE A 1 117 ? -9.634 2.528 1.094 1.00 94.75 117 ILE A O 1
ATOM 956 N N . SER A 1 118 ? -10.969 3.289 2.736 1.00 94.50 118 SER A N 1
ATOM 957 C CA . SER A 1 118 ? -12.246 3.197 2.002 1.00 94.50 118 SER A CA 1
ATOM 958 C C . SER A 1 118 ? -12.196 3.735 0.567 1.00 94.50 118 SER A C 1
ATOM 960 O O . SER A 1 118 ? -12.654 3.071 -0.355 1.00 94.50 118 SER A O 1
ATOM 962 N N . GLU A 1 119 ? -11.588 4.900 0.349 1.00 93.38 119 GLU A N 1
ATOM 963 C CA . GLU A 1 119 ? -11.539 5.540 -0.976 1.00 93.38 119 GLU A CA 1
ATOM 964 C C . GLU A 1 119 ? -10.530 4.896 -1.933 1.00 93.38 119 GLU A C 1
ATOM 966 O O . GLU A 1 119 ? -10.670 4.997 -3.149 1.00 93.38 119 GLU A O 1
ATOM 971 N N . SER A 1 120 ? -9.537 4.189 -1.395 1.00 95.06 120 SER A N 1
ATOM 972 C CA . SER A 1 120 ? -8.504 3.497 -2.173 1.00 95.06 120 SER A CA 1
ATOM 973 C C . SER A 1 120 ? -8.615 1.969 -2.062 1.00 95.06 120 SER A C 1
ATOM 975 O O . SER A 1 120 ? -7.709 1.253 -2.493 1.00 95.06 120 SER A O 1
ATOM 977 N N . VAL A 1 121 ? -9.721 1.438 -1.518 1.00 95.44 121 VAL A N 1
ATOM 978 C CA . VAL A 1 121 ? -9.865 0.013 -1.162 1.00 95.44 121 VAL A CA 1
ATOM 979 C C . VAL A 1 121 ? -9.727 -0.909 -2.367 1.00 95.44 121 VAL A C 1
ATOM 981 O O . VAL A 1 121 ? -9.132 -1.980 -2.257 1.00 95.44 121 VAL A O 1
ATOM 984 N N . VAL A 1 122 ? -10.225 -0.489 -3.532 1.00 94.19 122 VAL A N 1
ATOM 985 C CA . VAL A 1 122 ? -10.151 -1.271 -4.773 1.00 94.19 122 VAL A CA 1
ATOM 986 C C . VAL A 1 122 ? -8.698 -1.443 -5.209 1.00 94.19 122 VAL A C 1
ATOM 988 O O . VAL A 1 122 ? -8.265 -2.566 -5.455 1.00 94.19 122 VAL A O 1
ATOM 991 N N . LEU A 1 123 ? -7.925 -0.353 -5.225 1.00 94.25 123 LEU A N 1
ATOM 992 C CA . LEU A 1 123 ? -6.510 -0.375 -5.598 1.00 94.25 123 LEU A CA 1
ATOM 993 C C . LEU A 1 123 ? -5.684 -1.209 -4.612 1.00 94.25 123 LEU A C 1
ATOM 995 O O . LEU A 1 123 ? -4.854 -2.020 -5.019 1.00 94.25 123 LEU A O 1
ATOM 999 N N . ILE A 1 124 ? -5.941 -1.046 -3.313 1.00 94.56 124 ILE A N 1
ATOM 1000 C CA . ILE A 1 124 ? -5.276 -1.825 -2.262 1.00 94.56 124 ILE A CA 1
ATOM 1001 C C . ILE A 1 124 ? -5.604 -3.312 -2.421 1.00 94.56 124 ILE A C 1
ATOM 1003 O O . ILE A 1 124 ? -4.707 -4.150 -2.363 1.00 94.56 124 ILE A O 1
ATOM 1007 N N . SER A 1 125 ? -6.872 -3.645 -2.668 1.00 94.06 125 SER A N 1
ATOM 1008 C CA . SER A 1 125 ? -7.306 -5.027 -2.884 1.00 94.06 125 SER A CA 1
ATOM 1009 C C . SER A 1 125 ? -6.626 -5.639 -4.105 1.00 94.06 125 SER A C 1
ATOM 1011 O O . SER A 1 125 ? -6.136 -6.758 -4.021 1.00 94.06 125 SER A O 1
ATOM 1013 N N . GLN A 1 126 ? -6.531 -4.897 -5.211 1.00 92.44 126 GLN A N 1
ATOM 1014 C CA . GLN A 1 126 ? -5.815 -5.329 -6.413 1.00 92.44 126 GLN A CA 1
ATOM 1015 C C . GLN A 1 126 ? -4.336 -5.597 -6.126 1.00 92.44 126 GLN A C 1
ATOM 1017 O O . GLN A 1 126 ? -3.825 -6.650 -6.500 1.00 92.44 126 GLN A O 1
ATOM 1022 N N . ALA A 1 127 ? -3.659 -4.700 -5.404 1.00 91.88 127 ALA A N 1
ATOM 1023 C CA . ALA A 1 127 ? -2.263 -4.895 -5.017 1.00 91.88 127 ALA A CA 1
ATOM 1024 C C . ALA A 1 127 ? -2.077 -6.154 -4.156 1.00 91.88 127 ALA A C 1
ATOM 1026 O O . ALA A 1 127 ? -1.246 -7.007 -4.463 1.00 91.88 127 ALA A O 1
ATOM 1027 N N . LEU A 1 128 ? -2.907 -6.321 -3.124 1.00 91.31 128 LEU A N 1
ATOM 1028 C CA . LEU A 1 128 ? -2.861 -7.471 -2.216 1.00 91.31 128 LEU A CA 1
ATOM 1029 C C . LEU A 1 128 ? -3.361 -8.784 -2.846 1.00 91.31 128 LEU A C 1
ATOM 1031 O O . LEU A 1 128 ? -3.182 -9.847 -2.261 1.00 91.31 128 LEU A O 1
ATOM 1035 N N . GLN A 1 129 ? -3.969 -8.735 -4.029 1.00 89.69 129 GLN A N 1
ATOM 1036 C CA . GLN A 1 129 ? -4.305 -9.909 -4.840 1.00 89.69 129 GLN A CA 1
ATOM 1037 C C . GLN A 1 129 ? -3.257 -10.191 -5.919 1.00 89.69 129 GLN A C 1
ATOM 1039 O O . GLN A 1 129 ? -3.455 -11.085 -6.738 1.00 89.69 129 GLN A O 1
ATOM 1044 N N . ASN A 1 130 ? -2.153 -9.433 -5.947 1.00 87.44 130 ASN A N 1
ATOM 1045 C CA . ASN A 1 130 ? -1.168 -9.479 -7.024 1.00 87.44 130 ASN A CA 1
ATOM 1046 C C . ASN A 1 130 ? -1.785 -9.209 -8.415 1.00 87.44 130 ASN A C 1
ATOM 1048 O O . ASN A 1 130 ? -1.300 -9.696 -9.434 1.00 87.44 130 ASN A O 1
ATOM 1052 N N . ASN A 1 131 ? -2.874 -8.440 -8.451 1.00 90.12 131 ASN A N 1
ATOM 1053 C CA . ASN A 1 131 ? -3.653 -8.101 -9.638 1.00 90.12 131 ASN A CA 1
ATOM 1054 C C . ASN A 1 131 ? -3.348 -6.664 -10.087 1.00 90.12 131 ASN A C 1
ATOM 1056 O O . ASN A 1 131 ? -4.233 -5.821 -10.238 1.00 90.12 131 ASN A O 1
ATOM 1060 N N . LEU A 1 132 ? -2.059 -6.373 -10.235 1.00 88.38 132 LEU A N 1
ATOM 1061 C CA . LEU A 1 132 ? -1.565 -5.145 -10.847 1.00 88.38 132 LEU A CA 1
ATOM 1062 C C . LEU A 1 132 ? -1.065 -5.460 -12.254 1.00 88.38 132 LEU A C 1
ATOM 1064 O O . LEU A 1 132 ? -0.719 -6.599 -12.558 1.00 88.38 132 LEU A O 1
ATOM 1068 N N . ILE A 1 133 ? -0.952 -4.432 -13.096 1.00 88.19 133 ILE A N 1
ATOM 1069 C CA . ILE A 1 133 ? -0.369 -4.564 -14.444 1.00 88.19 133 ILE A CA 1
ATOM 1070 C C . ILE A 1 133 ? 1.039 -5.177 -14.377 1.00 88.19 133 ILE A C 1
ATOM 1072 O O . ILE A 1 133 ? 1.430 -5.935 -15.261 1.00 88.19 133 ILE A O 1
ATOM 1076 N N . VAL A 1 134 ? 1.780 -4.881 -13.304 1.00 86.94 134 VAL A N 1
ATOM 1077 C CA . VAL A 1 134 ? 3.074 -5.493 -12.989 1.00 86.94 134 VAL A CA 1
ATOM 1078 C C . VAL A 1 134 ? 2.940 -6.284 -11.680 1.00 86.94 134 VAL A C 1
ATOM 1080 O O . VAL A 1 134 ? 3.111 -5.707 -10.608 1.00 86.94 134 VAL A O 1
ATOM 1083 N N . PRO A 1 135 ? 2.639 -7.595 -11.734 1.00 77.94 135 PRO A N 1
ATOM 1084 C CA . PRO A 1 135 ? 2.458 -8.417 -10.535 1.00 77.94 135 PRO A CA 1
ATOM 1085 C C . PRO A 1 135 ? 3.766 -8.580 -9.738 1.00 77.94 135 PRO A C 1
ATOM 1087 O O . PRO A 1 135 ? 3.832 -8.368 -8.531 1.00 77.94 135 PRO A O 1
ATOM 1090 N N . SER A 1 136 ? 4.874 -8.892 -10.414 1.00 83.50 136 SER A N 1
ATOM 1091 C CA . SER A 1 136 ? 6.173 -9.123 -9.765 1.00 83.50 136 SER A CA 1
ATOM 1092 C C . SER A 1 136 ? 7.040 -7.866 -9.741 1.00 83.50 136 SER A C 1
ATOM 1094 O O . SER A 1 136 ? 8.105 -7.830 -10.355 1.00 83.50 136 SER A O 1
ATOM 1096 N N . TRP A 1 137 ? 6.596 -6.838 -9.012 1.00 87.56 137 TRP A N 1
ATOM 1097 C CA . TRP A 1 137 ? 7.281 -5.539 -8.940 1.00 87.56 137 TRP A CA 1
ATOM 1098 C C . TRP A 1 137 ? 8.775 -5.642 -8.581 1.00 87.56 137 TRP A C 1
ATOM 1100 O O . TRP A 1 137 ? 9.617 -4.976 -9.186 1.00 87.56 137 TRP A O 1
ATOM 1110 N N . SER A 1 138 ? 9.141 -6.528 -7.649 1.00 84.00 138 SER A N 1
ATOM 1111 C CA . SER A 1 138 ? 10.542 -6.750 -7.270 1.00 84.00 138 SER A CA 1
ATOM 1112 C C . SER A 1 138 ? 11.388 -7.308 -8.419 1.00 84.00 138 SER A C 1
ATOM 1114 O O . SER A 1 138 ? 12.477 -6.808 -8.674 1.00 84.00 138 SER A O 1
ATOM 1116 N N . GLN A 1 139 ? 10.883 -8.301 -9.155 1.00 88.12 139 GLN A N 1
ATOM 1117 C CA . GLN A 1 139 ? 11.590 -8.867 -10.309 1.00 88.12 139 GLN A CA 1
ATOM 1118 C C . GLN A 1 139 ? 11.662 -7.863 -11.461 1.00 88.12 139 GLN A C 1
ATOM 1120 O O . GLN A 1 139 ? 12.708 -7.714 -12.088 1.00 88.12 139 GLN A O 1
ATOM 1125 N N . PHE A 1 140 ? 10.567 -7.138 -11.703 1.00 89.00 140 PHE A N 1
ATOM 1126 C CA . PHE A 1 140 ? 10.507 -6.088 -12.711 1.00 89.00 140 PHE A CA 1
ATOM 1127 C C . PHE A 1 140 ? 11.567 -5.011 -12.453 1.00 89.00 140 PHE A C 1
ATOM 1129 O O . PHE A 1 140 ? 12.377 -4.722 -13.329 1.00 89.00 140 PHE A O 1
ATOM 1136 N N . THR A 1 141 ? 11.625 -4.470 -11.234 1.00 89.75 141 THR A N 1
ATOM 1137 C CA . THR A 1 141 ? 12.605 -3.431 -10.877 1.00 89.75 141 THR A CA 1
ATOM 1138 C C . THR A 1 141 ? 14.046 -3.944 -10.908 1.00 89.75 141 THR A C 1
ATOM 1140 O O . THR A 1 141 ? 14.924 -3.204 -11.350 1.00 89.75 141 THR A O 1
ATOM 1143 N N . SER A 1 142 ? 14.303 -5.202 -10.527 1.00 91.50 142 SER A N 1
ATOM 1144 C CA . SER A 1 142 ? 15.616 -5.836 -10.721 1.00 91.50 142 SER A CA 1
ATOM 1145 C C . SER A 1 142 ? 16.013 -5.883 -12.195 1.00 91.50 142 SER A C 1
ATOM 1147 O O . SER A 1 142 ? 17.121 -5.478 -12.537 1.00 91.50 142 SER A O 1
ATOM 1149 N N . ARG A 1 143 ? 15.102 -6.287 -13.089 1.00 91.69 143 ARG A N 1
ATOM 1150 C CA . ARG A 1 143 ? 15.396 -6.356 -14.524 1.00 91.69 143 ARG A CA 1
ATOM 1151 C C . ARG A 1 143 ? 15.628 -4.978 -15.146 1.00 91.69 143 ARG A C 1
ATOM 1153 O O . ARG A 1 143 ? 16.520 -4.829 -15.974 1.00 91.69 143 ARG A O 1
ATOM 1160 N N . ILE A 1 144 ? 14.864 -3.965 -14.734 1.00 92.00 144 ILE A N 1
ATOM 1161 C CA . ILE A 1 144 ? 15.093 -2.573 -15.156 1.00 92.00 144 ILE A CA 1
ATOM 1162 C C . ILE A 1 144 ? 16.463 -2.079 -14.681 1.00 92.00 144 ILE A C 1
ATOM 1164 O O . ILE A 1 144 ? 17.179 -1.442 -15.449 1.00 92.00 144 ILE A O 1
ATOM 1168 N N . ARG A 1 145 ? 16.856 -2.412 -13.447 1.00 89.38 145 ARG A N 1
ATOM 1169 C CA . ARG A 1 145 ? 18.171 -2.058 -12.903 1.00 89.38 145 ARG A CA 1
ATOM 1170 C C . ARG A 1 145 ? 19.311 -2.709 -13.688 1.00 89.38 145 ARG A C 1
ATOM 1172 O O . ARG A 1 145 ? 20.284 -2.035 -13.995 1.00 89.38 145 ARG A O 1
ATOM 1179 N N . GLU A 1 146 ? 19.180 -3.985 -14.044 1.00 92.81 146 GLU A N 1
ATOM 1180 C CA . GLU A 1 146 ? 20.158 -4.676 -14.897 1.00 92.81 146 GLU A CA 1
ATOM 1181 C C . GLU A 1 146 ? 20.318 -3.971 -16.245 1.00 92.81 146 GLU A C 1
ATOM 1183 O O . GLU A 1 146 ? 21.436 -3.690 -16.658 1.00 92.81 146 GLU A O 1
ATOM 1188 N N . ILE A 1 147 ? 19.207 -3.629 -16.906 1.00 91.44 147 ILE A N 1
ATOM 1189 C CA . ILE A 1 147 ? 19.243 -2.906 -18.183 1.00 91.44 147 ILE A CA 1
ATOM 1190 C C . ILE A 1 147 ? 19.924 -1.546 -18.014 1.00 91.44 147 ILE A C 1
ATOM 1192 O O . ILE A 1 147 ? 20.744 -1.173 -18.846 1.00 91.44 147 ILE A O 1
ATOM 1196 N N . TYR A 1 148 ? 19.604 -0.807 -16.952 1.00 86.69 148 TYR A N 1
ATOM 1197 C CA . TYR A 1 148 ? 20.216 0.490 -16.680 1.00 86.69 148 TYR A CA 1
ATOM 1198 C C . TYR A 1 148 ? 21.747 0.379 -16.565 1.00 86.69 148 TYR A C 1
ATOM 1200 O O . TYR A 1 148 ? 22.458 1.069 -17.290 1.00 86.69 148 TYR A O 1
ATOM 1208 N N . HIS A 1 149 ? 22.253 -0.564 -15.765 1.00 86.19 149 HIS A N 1
ATOM 1209 C CA . HIS A 1 149 ? 23.698 -0.768 -15.615 1.00 86.19 149 HIS A CA 1
ATOM 1210 C C . HIS A 1 149 ? 24.371 -1.305 -16.882 1.00 86.19 149 HIS A C 1
ATOM 1212 O O . HIS A 1 149 ? 25.474 -0.885 -17.206 1.00 86.19 149 HIS A O 1
ATOM 1218 N N . MET A 1 150 ? 23.692 -2.154 -17.662 1.00 83.81 150 MET A N 1
ATOM 1219 C CA . MET A 1 150 ? 24.210 -2.578 -18.968 1.00 83.81 150 MET A CA 1
ATOM 1220 C C . MET A 1 150 ? 24.442 -1.394 -19.917 1.00 83.81 150 MET A C 1
ATOM 1222 O O . MET A 1 150 ? 25.366 -1.435 -20.725 1.00 83.81 150 MET A O 1
ATOM 1226 N N . ASN A 1 151 ? 23.602 -0.355 -19.850 1.00 73.75 151 ASN A N 1
ATOM 1227 C CA . ASN A 1 151 ? 23.788 0.847 -20.663 1.00 73.75 151 ASN A CA 1
ATOM 1228 C C . ASN A 1 151 ? 24.922 1.731 -20.121 1.00 73.75 151 ASN A C 1
ATOM 1230 O O . ASN A 1 151 ? 25.675 2.270 -20.924 1.00 73.75 151 ASN A O 1
ATOM 1234 N N . GLU A 1 152 ? 25.099 1.835 -18.799 1.00 76.12 152 GLU A N 1
ATOM 1235 C CA . GLU A 1 152 ? 26.256 2.532 -18.208 1.00 76.12 152 GLU A CA 1
ATOM 1236 C C . GLU A 1 152 ? 27.585 1.879 -18.622 1.00 76.12 152 GLU A C 1
ATOM 1238 O O . GLU A 1 152 ? 28.500 2.570 -19.073 1.00 76.12 152 GLU A O 1
ATOM 1243 N N . ASP A 1 153 ? 27.667 0.546 -18.563 1.00 72.19 153 ASP A N 1
ATOM 1244 C CA . ASP A 1 153 ? 28.848 -0.210 -18.998 1.00 72.19 153 ASP A CA 1
ATOM 1245 C C . ASP A 1 153 ? 29.128 -0.014 -20.500 1.00 72.19 153 ASP A C 1
ATOM 1247 O O . ASP A 1 153 ? 30.282 0.059 -20.935 1.00 72.19 153 ASP A O 1
ATOM 1251 N N . PHE A 1 154 ? 28.070 0.087 -21.312 1.00 70.19 154 PHE A N 1
ATOM 1252 C CA . PHE A 1 154 ? 28.183 0.308 -22.751 1.00 70.19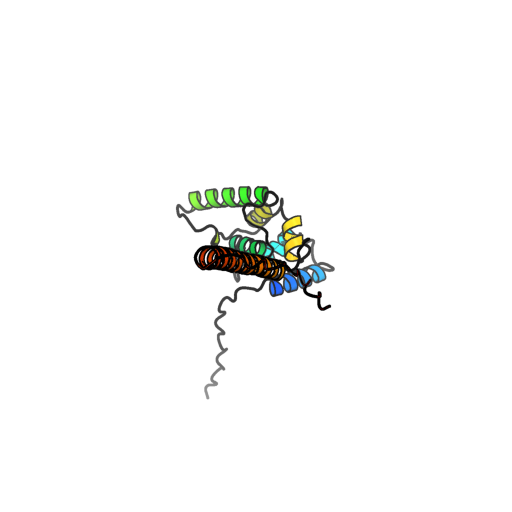 154 PHE A CA 1
ATOM 1253 C C . PHE A 1 154 ? 28.680 1.718 -23.090 1.00 70.19 154 PHE A C 1
ATOM 1255 O O . PHE A 1 154 ? 29.560 1.852 -23.941 1.00 70.19 154 PHE A O 1
ATOM 1262 N N . GLU A 1 155 ? 28.178 2.753 -22.416 1.00 67.38 155 GLU A N 1
ATOM 1263 C CA . GLU A 1 155 ? 28.671 4.128 -22.576 1.00 67.38 155 GLU A CA 1
ATOM 1264 C C . GLU A 1 155 ? 30.146 4.228 -22.171 1.00 67.38 155 GLU A C 1
ATOM 1266 O O . GLU A 1 155 ? 30.963 4.753 -22.927 1.00 67.38 155 GLU A O 1
ATOM 1271 N N . GLN A 1 156 ? 30.539 3.610 -21.053 1.00 67.69 156 GLN A N 1
ATOM 1272 C CA . GLN A 1 156 ? 31.937 3.594 -20.619 1.00 67.69 156 GLN A CA 1
ATOM 1273 C C . GLN A 1 156 ? 32.851 2.859 -21.617 1.00 67.69 156 GLN A C 1
ATOM 1275 O O . GLN A 1 156 ? 33.987 3.279 -21.874 1.00 67.69 156 GLN A O 1
ATOM 1280 N N . PHE A 1 157 ? 32.357 1.781 -22.232 1.00 69.12 157 PHE A N 1
ATOM 1281 C CA . PHE A 1 157 ? 33.058 1.090 -23.311 1.00 69.12 157 PHE A CA 1
ATOM 1282 C C . PHE A 1 157 ? 33.183 1.961 -24.569 1.00 69.12 157 PHE A C 1
ATOM 1284 O O . PHE A 1 157 ? 34.270 2.043 -25.147 1.00 69.12 157 PHE A O 1
ATOM 1291 N N . LEU A 1 158 ? 32.109 2.634 -24.994 1.00 66.50 158 LEU A N 1
ATOM 1292 C CA . LEU A 1 158 ? 32.129 3.526 -26.154 1.00 66.50 158 LEU A CA 1
ATOM 1293 C C . LEU A 1 158 ? 33.062 4.717 -25.941 1.00 66.50 158 LEU A C 1
ATOM 1295 O O . LEU A 1 158 ? 33.859 5.016 -26.830 1.00 66.50 158 LEU A O 1
ATOM 1299 N N . GLU A 1 159 ? 33.034 5.352 -24.771 1.00 68.56 159 GLU A N 1
ATOM 1300 C CA . GLU A 1 159 ? 33.955 6.434 -24.423 1.00 68.56 159 GLU A CA 1
ATOM 1301 C C . GLU A 1 159 ? 35.410 5.955 -24.458 1.00 68.56 159 GLU A C 1
ATOM 1303 O O . GLU A 1 159 ? 36.263 6.613 -25.057 1.00 68.56 159 GLU A O 1
ATOM 1308 N N . SER A 1 160 ? 35.695 4.763 -23.922 1.00 63.72 160 SER A N 1
ATOM 1309 C CA . SER A 1 160 ? 37.029 4.157 -23.993 1.00 63.72 160 SER A CA 1
ATOM 1310 C C . SER A 1 160 ? 37.481 3.919 -25.440 1.00 63.72 160 SER A C 1
ATOM 1312 O O . SER A 1 160 ? 38.601 4.285 -25.808 1.00 63.72 160 SER A O 1
ATOM 1314 N N . GLN A 1 161 ? 36.607 3.386 -26.302 1.00 64.31 161 GLN A N 1
ATOM 1315 C CA . GLN A 1 161 ? 36.917 3.158 -27.719 1.00 64.31 161 GLN A CA 1
ATOM 1316 C C . GLN A 1 161 ? 37.077 4.468 -28.508 1.00 64.31 161 GLN A C 1
ATOM 1318 O O . GLN A 1 161 ? 37.988 4.585 -29.332 1.00 64.31 161 GLN A O 1
ATOM 1323 N N . ILE A 1 162 ? 36.242 5.481 -28.255 1.00 60.09 162 ILE A N 1
ATOM 1324 C CA . ILE A 1 162 ? 36.324 6.803 -28.898 1.00 60.09 162 ILE A CA 1
ATOM 1325 C C . ILE A 1 162 ? 37.619 7.516 -28.496 1.00 60.09 162 ILE A C 1
ATOM 1327 O O . ILE A 1 162 ? 38.323 8.056 -29.359 1.00 60.09 162 ILE A O 1
ATOM 1331 N N . VAL A 1 163 ? 37.977 7.483 -27.209 1.00 64.31 163 VAL A N 1
ATOM 1332 C CA . VAL A 1 163 ? 39.230 8.052 -26.695 1.00 64.31 163 VAL A CA 1
ATOM 1333 C C . VAL A 1 163 ? 40.426 7.313 -27.287 1.00 64.31 163 VAL A C 1
ATOM 1335 O O . VAL A 1 163 ? 41.327 7.961 -27.821 1.00 64.31 163 VAL A O 1
ATOM 1338 N N . TYR A 1 164 ? 40.421 5.977 -27.289 1.00 57.94 164 TYR A N 1
ATOM 1339 C CA . TYR A 1 164 ? 41.515 5.183 -27.853 1.00 57.94 164 TYR A CA 1
ATOM 1340 C C . TYR A 1 164 ? 41.699 5.448 -29.354 1.00 57.94 164 TYR A C 1
ATOM 1342 O O . TYR A 1 164 ? 42.814 5.703 -29.810 1.00 57.94 164 TYR A O 1
ATOM 1350 N N . ARG A 1 165 ? 40.606 5.514 -30.126 1.00 59.72 165 ARG A N 1
ATOM 1351 C CA . ARG A 1 165 ? 40.636 5.863 -31.556 1.00 59.72 165 ARG A CA 1
ATOM 1352 C C . ARG A 1 165 ? 41.167 7.279 -31.803 1.00 59.72 165 ARG A C 1
ATOM 1354 O O . ARG A 1 165 ? 41.927 7.488 -32.746 1.00 59.72 165 ARG A O 1
ATOM 1361 N N . THR A 1 166 ? 40.800 8.240 -30.958 1.00 58.06 166 THR A N 1
ATOM 1362 C CA . THR A 1 166 ? 41.275 9.633 -31.042 1.00 58.06 166 THR A CA 1
ATOM 1363 C C . THR A 1 166 ? 42.752 9.761 -30.658 1.00 58.06 166 THR A C 1
ATOM 1365 O O . THR A 1 166 ? 43.486 10.559 -31.240 1.00 58.06 166 THR A O 1
ATOM 1368 N N . LEU A 1 167 ? 43.220 8.977 -29.686 1.00 56.94 167 LEU A N 1
ATOM 1369 C CA . LEU A 1 167 ? 44.628 8.948 -29.295 1.00 56.94 167 LEU A CA 1
ATOM 1370 C C . LEU A 1 167 ? 45.491 8.290 -30.372 1.00 56.94 167 LEU A C 1
ATOM 1372 O O . LEU A 1 167 ? 46.532 8.851 -30.718 1.00 56.94 167 LEU A O 1
ATOM 1376 N N . LEU A 1 168 ? 45.039 7.172 -30.951 1.00 57.56 168 LEU A N 1
ATOM 1377 C CA . LEU A 1 168 ? 45.701 6.526 -32.088 1.00 57.56 168 LEU A CA 1
ATOM 1378 C C . LEU A 1 168 ? 45.768 7.452 -33.309 1.00 57.56 168 LEU A C 1
ATOM 1380 O O . LEU A 1 168 ? 46.829 7.577 -33.910 1.00 57.56 168 LEU A O 1
ATOM 1384 N N . SER A 1 169 ? 44.690 8.164 -33.656 1.00 54.91 169 SER A N 1
ATOM 1385 C CA . SER A 1 169 ? 44.721 9.096 -34.794 1.00 54.91 169 SER A CA 1
ATOM 1386 C C . SER A 1 169 ? 45.696 10.261 -34.575 1.00 54.91 169 SER A C 1
ATOM 1388 O O . SER A 1 169 ? 46.407 10.647 -35.502 1.00 54.91 169 SER A O 1
ATOM 1390 N N . LYS A 1 170 ? 45.816 10.771 -33.341 1.00 53.31 170 LYS A N 1
ATOM 1391 C CA . LYS A 1 170 ? 46.790 11.817 -32.975 1.00 53.31 170 LYS A CA 1
ATOM 1392 C C . LYS A 1 170 ? 48.239 11.319 -32.932 1.00 53.31 170 LYS A C 1
ATOM 1394 O O . LYS A 1 170 ? 49.145 12.079 -33.267 1.00 53.31 170 LYS A O 1
ATOM 1399 N N . THR A 1 171 ? 48.479 10.068 -32.531 1.00 51.41 171 THR A N 1
ATOM 1400 C CA . THR A 1 171 ? 49.835 9.481 -32.527 1.00 51.41 171 THR A CA 1
ATOM 1401 C C . THR A 1 171 ? 50.293 9.078 -33.925 1.00 51.41 171 THR A C 1
ATOM 1403 O O . THR A 1 171 ? 51.457 9.296 -34.253 1.00 51.41 171 THR A O 1
ATOM 1406 N N . VAL A 1 172 ? 49.385 8.579 -34.771 1.00 52.34 172 VAL A N 1
ATOM 1407 C CA . VAL A 1 172 ? 49.653 8.289 -36.190 1.00 52.34 172 VAL A CA 1
ATOM 1408 C C . VAL A 1 172 ? 49.865 9.583 -36.985 1.00 52.34 172 VAL A C 1
ATOM 1410 O O . VAL A 1 172 ? 50.803 9.661 -37.765 1.00 52.34 172 VAL A O 1
ATOM 1413 N N . SER A 1 173 ? 49.098 10.650 -36.730 1.00 49.88 173 SER A N 1
ATOM 1414 C CA . SER A 1 173 ? 49.299 11.941 -37.414 1.00 49.88 173 SER A CA 1
ATOM 1415 C C . SER A 1 173 ? 50.618 12.645 -37.053 1.00 49.88 173 SER A C 1
ATOM 1417 O O . SER A 1 173 ? 51.064 13.496 -37.819 1.00 49.88 173 SER A O 1
ATOM 1419 N N . ASN A 1 174 ? 51.240 12.318 -35.913 1.00 51.81 174 ASN A N 1
ATOM 1420 C CA . ASN A 1 174 ? 52.532 12.879 -35.489 1.00 51.81 174 ASN A CA 1
ATOM 1421 C C . ASN A 1 174 ? 53.743 12.017 -35.891 1.00 51.81 174 ASN A C 1
ATOM 1423 O O . ASN A 1 174 ? 54.882 12.449 -35.718 1.00 51.81 174 ASN A O 1
ATOM 1427 N 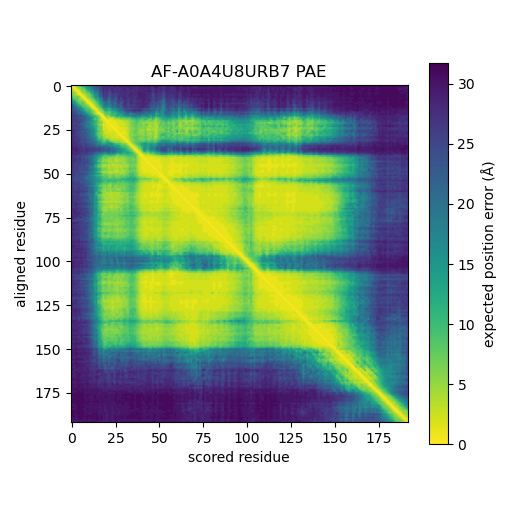N . ARG A 1 175 ? 53.529 10.812 -36.434 1.00 51.47 175 ARG A N 1
ATOM 1428 C CA . ARG A 1 175 ? 54.590 9.968 -36.994 1.00 51.47 175 ARG A CA 1
ATOM 1429 C C . ARG A 1 175 ? 54.290 9.687 -38.462 1.00 51.47 175 ARG A C 1
ATOM 1431 O O . ARG A 1 175 ? 53.598 8.733 -38.784 1.00 51.47 175 ARG A O 1
ATOM 1438 N N . THR A 1 176 ? 54.910 10.504 -39.312 1.00 44.69 176 THR A N 1
ATOM 1439 C CA . THR A 1 176 ? 55.225 10.245 -40.729 1.00 44.69 176 THR A CA 1
ATOM 1440 C C . THR A 1 176 ? 54.058 10.159 -41.721 1.00 44.69 176 THR A C 1
ATOM 1442 O O . THR A 1 176 ? 53.198 9.294 -41.647 1.00 44.69 176 THR A O 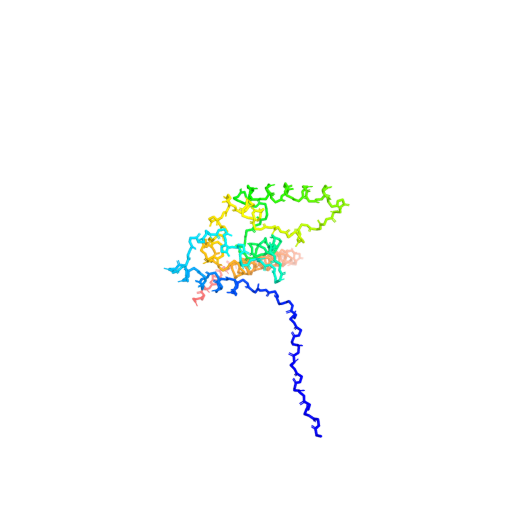1
ATOM 1445 N N . GLU A 1 177 ? 54.089 11.082 -42.688 1.00 50.16 177 GLU A N 1
ATOM 1446 C CA . GLU A 1 177 ? 54.033 10.799 -44.130 1.00 50.16 177 GLU A CA 1
ATOM 1447 C C . GLU A 1 177 ? 53.221 9.571 -44.596 1.00 50.16 177 GLU A C 1
ATOM 1449 O O . GLU A 1 177 ? 53.587 8.428 -44.354 1.00 50.16 177 GLU A O 1
ATOM 1454 N N . LYS A 1 178 ? 52.150 9.857 -45.358 1.00 46.91 178 LYS A N 1
ATOM 1455 C CA . LYS A 1 178 ? 51.451 8.988 -46.327 1.00 46.91 178 LYS A CA 1
ATOM 1456 C C . LYS A 1 178 ? 51.554 7.471 -46.090 1.00 46.91 178 LYS A C 1
ATOM 1458 O O . LYS A 1 178 ? 52.363 6.798 -46.718 1.00 46.91 178 LYS A O 1
ATOM 1463 N N . VAL A 1 179 ? 50.557 6.912 -45.406 1.00 45.03 179 VAL A N 1
ATOM 1464 C CA . VAL A 1 179 ? 49.982 5.620 -45.813 1.00 45.03 179 VAL A CA 1
ATOM 1465 C C . VAL A 1 179 ? 48.462 5.737 -45.723 1.00 45.03 179 VAL A C 1
ATOM 1467 O O . VAL A 1 179 ? 47.902 5.952 -44.651 1.00 45.03 179 VAL A O 1
ATOM 1470 N N . LEU A 1 180 ? 47.792 5.660 -46.875 1.00 45.53 180 LEU A N 1
ATOM 1471 C CA . LEU A 1 180 ? 46.344 5.490 -46.956 1.00 45.53 180 LEU A CA 1
ATOM 1472 C C . LEU A 1 180 ? 45.990 4.144 -46.311 1.00 45.53 180 LEU A C 1
ATOM 1474 O O . LEU A 1 180 ? 46.196 3.095 -46.915 1.00 45.53 180 LEU A O 1
ATOM 1478 N N . CYS A 1 181 ? 45.453 4.164 -45.095 1.00 39.47 181 CYS A N 1
ATOM 1479 C CA . CYS A 1 181 ? 44.723 3.019 -44.569 1.00 39.47 181 CYS A CA 1
ATOM 1480 C C . CYS A 1 181 ? 43.299 3.091 -45.123 1.00 39.47 181 CYS A C 1
ATOM 1482 O O . CYS A 1 181 ? 42.453 3.810 -44.588 1.00 39.47 181 CYS A O 1
ATOM 1484 N N . GLU A 1 182 ? 43.046 2.376 -46.221 1.00 40.44 182 GLU A N 1
ATOM 1485 C CA . GLU A 1 182 ? 41.685 2.061 -46.644 1.00 40.44 182 GLU A CA 1
ATOM 1486 C C . GLU A 1 182 ? 40.945 1.396 -45.481 1.00 40.44 182 GLU A C 1
ATOM 1488 O O . GLU A 1 182 ? 41.358 0.376 -44.926 1.00 40.44 182 GLU A O 1
ATOM 1493 N N . VAL A 1 183 ? 39.843 2.024 -45.088 1.00 44.00 183 VAL A N 1
ATOM 1494 C CA . VAL A 1 183 ? 38.940 1.527 -44.062 1.00 44.00 183 VAL A CA 1
ATOM 1495 C C . VAL A 1 183 ? 38.169 0.351 -44.655 1.00 44.00 183 VAL A C 1
ATOM 1497 O O . VAL A 1 183 ? 37.114 0.532 -45.258 1.00 44.00 183 VAL A O 1
ATOM 1500 N N . VAL A 1 184 ? 38.664 -0.871 -44.466 1.00 39.31 184 VAL A N 1
ATOM 1501 C CA . VAL A 1 184 ? 37.828 -2.062 -44.646 1.00 39.31 184 VAL A CA 1
ATOM 1502 C C . VAL A 1 184 ? 36.942 -2.179 -43.409 1.00 39.31 184 VAL A C 1
ATOM 1504 O O . VAL A 1 184 ? 37.339 -2.719 -42.377 1.00 39.31 184 VAL A O 1
ATOM 1507 N N . ILE A 1 185 ? 35.729 -1.633 -43.495 1.00 43.62 185 ILE A N 1
ATOM 1508 C CA . ILE A 1 185 ? 34.662 -1.942 -42.543 1.00 43.62 185 ILE A CA 1
ATOM 1509 C C . ILE A 1 185 ? 34.313 -3.420 -42.744 1.00 43.62 185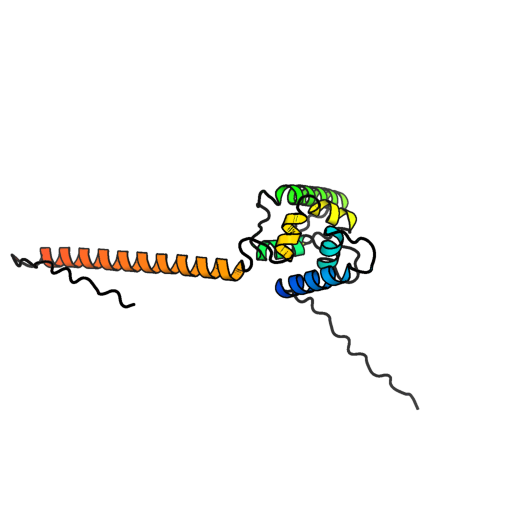 ILE A C 1
ATOM 1511 O O . ILE A 1 185 ? 33.587 -3.770 -43.670 1.00 43.62 185 ILE A O 1
ATOM 1515 N N . VAL A 1 186 ? 34.835 -4.301 -41.890 1.00 39.84 186 VAL A N 1
ATOM 1516 C CA . VAL A 1 186 ? 34.333 -5.675 -41.783 1.00 39.84 186 VAL A CA 1
ATOM 1517 C C . VAL A 1 186 ? 33.068 -5.626 -40.920 1.00 39.84 186 VAL A C 1
ATOM 1519 O O . VAL A 1 186 ? 33.165 -5.289 -39.738 1.00 39.84 186 VAL A O 1
ATOM 1522 N N . PRO A 1 187 ? 31.874 -5.944 -41.452 1.00 42.09 187 PRO A N 1
ATOM 1523 C CA . PRO A 1 187 ? 30.683 -6.022 -40.627 1.00 42.09 187 PRO A CA 1
ATOM 1524 C C . PRO A 1 187 ? 30.797 -7.268 -39.744 1.00 42.09 187 PRO A C 1
ATOM 1526 O O . PRO A 1 187 ? 30.826 -8.398 -40.237 1.00 42.09 187 PRO A O 1
ATOM 1529 N N . GLN A 1 188 ? 30.889 -7.067 -38.428 1.00 47.06 188 GLN A N 1
ATOM 1530 C CA . GLN A 1 188 ? 30.813 -8.156 -37.457 1.00 47.06 188 GLN A CA 1
ATOM 1531 C C . GLN A 1 188 ? 29.466 -8.871 -37.611 1.00 47.06 188 GLN A C 1
ATOM 1533 O O . GLN A 1 188 ? 28.394 -8.270 -37.495 1.00 47.06 188 GLN A O 1
ATOM 1538 N N . ARG A 1 189 ? 29.534 -10.168 -37.929 1.00 47.47 189 ARG A N 1
ATOM 1539 C CA . ARG A 1 189 ? 28.375 -11.051 -38.058 1.00 47.47 189 ARG A CA 1
ATOM 1540 C C . ARG A 1 189 ? 27.641 -11.099 -36.719 1.00 47.47 189 ARG A C 1
ATOM 1542 O O . ARG A 1 189 ? 28.215 -11.495 -35.711 1.00 47.47 189 ARG A O 1
ATOM 1549 N N . ARG A 1 190 ? 26.344 -10.776 -36.734 1.00 50.81 190 ARG A N 1
ATOM 1550 C CA . ARG A 1 190 ? 25.405 -11.185 -35.682 1.00 50.81 190 ARG A CA 1
ATOM 1551 C C . ARG A 1 190 ? 25.460 -12.708 -35.559 1.00 50.81 190 ARG A C 1
ATOM 1553 O O . ARG A 1 190 ? 25.018 -13.400 -36.478 1.00 50.81 190 ARG A O 1
ATOM 1560 N N . HIS A 1 191 ? 25.978 -13.222 -34.447 1.00 45.22 191 HIS A N 1
ATOM 1561 C CA . HIS A 1 191 ? 25.664 -14.586 -34.044 1.00 45.22 191 HIS A CA 1
ATOM 1562 C C . HIS A 1 191 ? 24.298 -14.598 -33.355 1.00 45.22 191 HIS A C 1
ATOM 1564 O O . HIS A 1 191 ? 24.009 -13.768 -32.495 1.00 45.22 191 HIS A O 1
ATOM 1570 N N . ARG A 1 192 ? 23.461 -15.484 -33.895 1.00 45.38 192 ARG A N 1
ATOM 1571 C CA . ARG A 1 192 ? 22.112 -15.855 -33.474 1.00 45.38 192 ARG A CA 1
ATOM 1572 C C . ARG A 1 192 ? 22.109 -16.451 -32.076 1.00 45.38 192 ARG A C 1
ATOM 1574 O O . ARG A 1 192 ? 23.086 -17.167 -31.772 1.00 45.38 192 ARG A O 1
#

InterPro domains:
  IPR015868 Glutaminase [PTHR12544] (29-149)
  IPR041541 Glutaminase, EF-hand domain [PF17959] (43-135)

Mean predicted aligned error: 15.14 Å

Radius of gyration: 29.62 Å; Cα contacts (8 Å, |Δi|>4): 119; chains: 1; bounding box: 77×56×92 Å

pLDDT: mean 73.6, std 19.87, range [28.11, 95.44]

Secondary structure (DSSP, 8-state):
---PPP-------------HHHHHHHHHHHHHHTTSSS---HHHHHHHHHBPTTSSEEEHHHHHHHHHHTT--TT-TTTHHHHHHHHHHHHHHHHHHT----GGG-EEEHHHHHHHHGGGHHHHHHHHTT-SSSS-HHHHHHHHHHHHHHHHHHHHHHHHHHHHHHHHHHHHHTS-S---------------

Organism: Steinernema carpocapsae (NCBI:txid34508)

Foldseek 3Di:
DDDDDDDDPPPDPDDDLQDLVNLLVQLVVVVVPVPDDDDQDLLNSVQVSQDDPPDQWGFPLSLQVSVVQLVDHLPRPLLVQLNVLLVVVQVVVCVVVVDRDDSRPDIGHSVSSCNSCVSVSVVSSCLSNLNDPHSNPVVVVVVVVVVVVVVVVVVVVVVVVVVVVVVVVVVVVVDDDDDDPDDPPDPDDDDD

Nearest PDB structures (foldseek):
  7sbn-assembly1_A  TM=8.772E-01  e=6.400E-04  Homo sapiens
  8th8-assembly1_Q  TM=3.144E-01  e=1.773E+00  Tetrahymena thermophila
  8tid-assembly1_Q  TM=3.582E-01  e=2.746E+00  Tetrahymena thermophila
  7wd3-assembly1_C  TM=3.569E-01  e=7.759E+00  Saccharomyces cerevisiae

Solvent-accessible surface area (backbone atoms only — not comparable to full-atom values): 11614 Å² total; per-residue (Å²): 140,85,83,81,78,83,82,77,81,78,75,77,80,71,86,70,82,78,47,70,69,55,50,36,52,52,48,53,56,50,66,68,56,58,83,79,58,76,97,72,48,74,55,52,55,52,44,69,71,40,42,42,88,99,51,81,30,23,35,54,28,58,50,51,54,51,39,43,59,54,70,46,52,85,82,34,78,78,40,37,70,24,49,54,44,48,52,51,54,48,53,57,47,30,69,74,65,76,50,93,72,64,75,69,70,45,67,31,44,64,69,57,45,38,60,26,40,59,84,28,42,69,62,52,50,27,52,53,64,52,62,44,102,60,54,58,32,62,61,51,52,51,52,53,50,51,54,52,51,55,49,53,56,47,50,56,49,49,52,50,52,54,50,50,53,51,50,49,52,56,54,49,74,73,54,72,82,92,74,88,76,77,81,78,82,74,81,80,77,83,80,130